Protein AF-A0A8T7BQQ8-F1 (afdb_monomer_lite)

Sequence (187 aa):
MFRRFRKANKPKLFLMIAGFPALMVLLAIPVPQGICAEAKRINSAAIIDEAFGTGPIKSFLVQRDGELIIEAHRMGMQSDRMTNIKSVSKSIISLLVGIAIEQGHLQGVQQSIGDFFPDYFKNRPDAEKQAITIQDLLTMRAGLASTSRHNYGRWVLSDNWAEYVLARPLVEQPGGEMVYSTGTTHL

Foldseek 3Di:
DDDDDDDDDDPDDDDDDDDDDDDPDPDPDPDPPPPPPDPPQPPLVVVVCVVVVVDDDAWDWDDDPNDTPHTDGPPPDDPPDDDDPPCVVLVVLVVVVVVCCVVVVDVDQQDFCCVVPVVLCVVVPDVQQRRATNVCLSQQQSQFAACDDPNVVVQVPDPDNLSVRSPGDRNDGRVDDHDDHPSSSVD

pLDDT: mean 82.1, std 24.47, range [24.41, 98.75]

Radius of gyration: 24.32 Å; chains: 1; bounding box: 86×44×50 Å

Structure (mmCIF, N/CA/C/O backbone):
data_AF-A0A8T7BQQ8-F1
#
_entry.id   AF-A0A8T7BQQ8-F1
#
loop_
_atom_site.group_PDB
_atom_site.id
_atom_site.type_symbol
_atom_site.label_atom_id
_atom_site.label_alt_id
_atom_site.label_comp_id
_atom_site.label_asym_id
_atom_site.label_entity_id
_atom_site.label_seq_id
_atom_site.pdbx_PDB_ins_code
_atom_site.Cartn_x
_atom_site.Cartn_y
_atom_site.Cartn_z
_atom_site.occupancy
_atom_site.B_iso_or_equiv
_atom_site.auth_seq_id
_atom_site.auth_comp_id
_atom_site.auth_asym_id
_atom_site.auth_atom_id
_atom_site.pdbx_PDB_model_num
ATOM 1 N N . MET A 1 1 ? 68.999 26.810 -8.761 1.00 41.62 1 MET A N 1
ATOM 2 C CA . MET A 1 1 ? 68.048 26.482 -9.845 1.00 41.62 1 MET A CA 1
ATOM 3 C C . MET A 1 1 ? 66.768 25.958 -9.207 1.00 41.62 1 MET A C 1
ATOM 5 O O . MET A 1 1 ? 66.798 24.957 -8.508 1.00 41.62 1 MET A O 1
ATOM 9 N N . PHE A 1 2 ? 65.687 26.728 -9.320 1.00 35.03 2 PHE A N 1
ATOM 10 C CA . PHE A 1 2 ? 64.382 26.471 -8.707 1.00 35.03 2 PHE A CA 1
ATOM 11 C C . PHE A 1 2 ? 63.662 25.287 -9.366 1.00 35.03 2 PHE A C 1
ATOM 13 O O . PHE A 1 2 ? 63.583 25.256 -10.590 1.00 35.03 2 PHE A O 1
ATOM 20 N N . ARG A 1 3 ? 62.996 24.432 -8.572 1.00 31.27 3 ARG A N 1
ATOM 21 C CA . ARG A 1 3 ? 61.570 24.094 -8.775 1.00 31.27 3 ARG A CA 1
ATOM 22 C C . ARG A 1 3 ? 60.982 23.311 -7.592 1.00 31.27 3 ARG A C 1
ATOM 24 O O . ARG A 1 3 ? 61.288 22.150 -7.357 1.00 31.27 3 ARG A O 1
ATOM 31 N N . ARG A 1 4 ? 60.097 24.000 -6.865 1.00 34.22 4 ARG A N 1
ATOM 32 C CA . ARG A 1 4 ? 59.130 23.464 -5.897 1.00 34.22 4 ARG A CA 1
ATOM 33 C C . ARG A 1 4 ? 58.155 22.516 -6.606 1.00 34.22 4 ARG A C 1
ATOM 35 O O . ARG A 1 4 ? 57.472 22.942 -7.537 1.00 34.22 4 ARG A O 1
ATOM 42 N N . PHE A 1 5 ? 58.014 21.291 -6.106 1.00 36.72 5 PHE A N 1
ATOM 43 C CA . PHE A 1 5 ? 56.848 20.450 -6.380 1.00 36.72 5 PHE A CA 1
ATOM 44 C C . PHE A 1 5 ? 55.626 21.041 -5.661 1.00 36.72 5 PHE A C 1
ATOM 46 O O . PHE A 1 5 ? 55.615 21.187 -4.438 1.00 36.72 5 PHE A O 1
ATOM 53 N N . ARG A 1 6 ? 54.597 21.426 -6.425 1.00 36.06 6 ARG A N 1
ATOM 54 C CA . ARG A 1 6 ? 53.287 21.810 -5.884 1.00 36.06 6 ARG A CA 1
ATOM 55 C C . ARG A 1 6 ? 52.589 20.560 -5.339 1.00 36.06 6 ARG A C 1
ATOM 57 O O . ARG A 1 6 ? 52.369 19.603 -6.074 1.00 36.06 6 ARG A O 1
ATOM 64 N N . LYS A 1 7 ? 52.204 20.606 -4.060 1.00 41.91 7 LYS A N 1
ATOM 65 C CA . LYS A 1 7 ? 51.182 19.739 -3.457 1.00 41.91 7 LYS A CA 1
ATOM 66 C C . LYS A 1 7 ? 49.862 19.942 -4.207 1.00 41.91 7 LYS A C 1
ATOM 68 O O . LYS A 1 7 ? 49.329 21.048 -4.195 1.00 41.91 7 LYS A O 1
ATOM 73 N N . ALA A 1 8 ? 49.329 18.885 -4.810 1.00 39.06 8 ALA A N 1
ATOM 74 C CA . ALA A 1 8 ? 47.933 18.825 -5.223 1.00 39.06 8 ALA A CA 1
ATOM 75 C C . ALA A 1 8 ? 47.128 18.135 -4.112 1.00 39.06 8 ALA A C 1
ATOM 77 O O . ALA A 1 8 ? 47.374 16.974 -3.781 1.00 39.06 8 ALA A O 1
ATOM 78 N N . ASN A 1 9 ? 46.194 18.879 -3.518 1.00 42.12 9 ASN A N 1
ATOM 79 C CA . ASN A 1 9 ? 45.149 18.355 -2.644 1.00 42.12 9 ASN A CA 1
ATOM 80 C C . ASN A 1 9 ? 44.294 17.363 -3.442 1.00 42.12 9 ASN A C 1
ATOM 82 O O . ASN A 1 9 ? 43.596 17.762 -4.371 1.00 42.12 9 ASN A O 1
ATOM 86 N N . LYS A 1 10 ? 44.329 16.081 -3.074 1.00 39.66 10 LYS A N 1
ATOM 87 C CA . LYS A 1 10 ? 43.301 15.123 -3.492 1.00 39.66 10 LYS A CA 1
ATOM 88 C C . LYS A 1 10 ? 42.088 15.306 -2.571 1.00 39.66 10 LYS A C 1
ATOM 90 O O . LYS A 1 10 ? 42.286 15.279 -1.353 1.00 39.66 10 LYS A O 1
ATOM 95 N N . PRO A 1 11 ? 40.858 15.467 -3.084 1.00 33.91 11 PRO A N 1
ATOM 96 C CA . PRO A 1 11 ? 39.680 15.372 -2.236 1.00 33.91 11 PRO A CA 1
ATOM 97 C C . PRO A 1 11 ? 39.584 13.937 -1.704 1.00 33.91 11 PRO A C 1
ATOM 99 O O . PRO A 1 11 ? 39.580 12.973 -2.470 1.00 33.91 11 PRO A O 1
ATOM 102 N N . LYS A 1 12 ? 39.565 13.788 -0.377 1.00 34.12 12 LYS A N 1
ATOM 103 C CA . LYS A 1 12 ? 39.236 12.518 0.272 1.00 34.12 12 LYS A CA 1
ATOM 104 C C . LYS A 1 12 ? 37.733 12.310 0.109 1.00 34.12 12 LYS A C 1
ATOM 106 O O . LYS A 1 12 ? 36.951 13.036 0.715 1.00 34.12 12 LYS A O 1
ATOM 111 N N . LEU A 1 13 ? 37.342 11.346 -0.719 1.00 28.56 13 LEU A N 1
ATOM 112 C CA . LEU A 1 13 ? 35.962 10.887 -0.792 1.00 28.56 13 LEU A CA 1
ATOM 113 C C . LEU A 1 13 ? 35.668 10.090 0.486 1.00 28.56 13 LEU A C 1
ATOM 115 O O . LEU A 1 13 ? 36.240 9.024 0.710 1.00 28.56 13 LEU A O 1
ATOM 119 N N . PHE A 1 14 ? 34.832 10.654 1.350 1.00 27.80 14 PHE A N 1
ATOM 120 C CA . PHE A 1 14 ? 34.325 9.993 2.546 1.00 27.80 14 PHE A CA 1
ATOM 121 C C . PHE A 1 14 ? 33.111 9.160 2.118 1.00 27.80 14 PHE A C 1
ATOM 123 O O . PHE A 1 14 ? 32.069 9.712 1.776 1.00 27.80 14 PHE A O 1
ATOM 130 N N . LEU A 1 15 ? 33.259 7.835 2.064 1.00 24.41 15 LEU A N 1
ATOM 131 C CA . LEU A 1 15 ? 32.147 6.924 1.805 1.00 24.41 15 LEU A CA 1
ATOM 132 C C . LEU A 1 15 ? 31.460 6.624 3.141 1.00 24.41 15 LEU A C 1
ATOM 134 O O . LEU A 1 15 ? 31.941 5.806 3.921 1.00 24.41 15 LEU A O 1
ATOM 138 N N . MET A 1 16 ? 30.349 7.305 3.414 1.00 24.69 16 MET A N 1
ATOM 139 C CA . MET A 1 16 ? 29.455 6.956 4.515 1.00 24.69 16 MET A CA 1
ATOM 140 C C . MET A 1 16 ? 28.348 6.062 3.949 1.00 24.69 16 MET A C 1
ATOM 142 O O . MET A 1 16 ? 27.470 6.531 3.229 1.00 24.69 16 MET A O 1
ATOM 146 N N . ILE A 1 17 ? 28.411 4.759 4.227 1.00 29.88 17 ILE A N 1
ATOM 147 C CA . ILE A 1 17 ? 27.342 3.820 3.872 1.00 29.88 17 ILE A CA 1
ATOM 148 C C . ILE A 1 17 ? 26.217 4.014 4.892 1.00 29.88 17 ILE A C 1
ATOM 150 O O . ILE A 1 17 ? 26.243 3.436 5.976 1.00 29.88 17 ILE A O 1
ATOM 154 N N . ALA A 1 18 ? 25.239 4.854 4.557 1.00 28.92 18 ALA A N 1
ATOM 155 C CA . ALA A 1 18 ? 23.964 4.903 5.260 1.00 28.92 18 ALA A CA 1
ATOM 156 C C . ALA A 1 18 ? 22.988 3.964 4.540 1.00 28.92 18 ALA A C 1
ATOM 158 O O . ALA A 1 18 ? 22.559 4.226 3.418 1.00 28.92 18 ALA A O 1
ATOM 159 N N . GLY A 1 19 ? 22.672 2.833 5.170 1.00 39.62 19 GLY A N 1
ATOM 160 C CA . GLY A 1 19 ? 21.626 1.936 4.696 1.00 39.62 19 GLY A CA 1
ATOM 161 C C . GLY A 1 19 ? 20.249 2.554 4.929 1.00 39.62 19 GLY A C 1
ATOM 162 O O . GLY A 1 19 ? 19.828 2.670 6.073 1.00 39.62 19 GLY A O 1
ATOM 163 N N . PHE A 1 20 ? 19.540 2.903 3.855 1.00 33.97 20 PHE A N 1
ATOM 164 C CA . PHE A 1 20 ? 18.101 3.191 3.866 1.00 33.97 20 PHE A CA 1
ATOM 165 C C . PHE A 1 20 ? 17.436 2.601 2.606 1.00 33.97 20 PHE A C 1
ATOM 167 O O . PHE A 1 20 ? 18.091 2.493 1.566 1.00 33.97 20 PHE A O 1
ATOM 174 N N . PRO A 1 21 ? 16.172 2.137 2.685 1.00 50.12 21 PRO A N 1
ATOM 175 C CA . PRO A 1 21 ? 15.551 1.335 1.644 1.00 50.12 21 PRO A CA 1
ATOM 176 C C . PRO A 1 21 ? 14.905 2.209 0.560 1.00 50.12 21 PRO A C 1
ATOM 178 O O . PRO A 1 21 ? 14.241 3.189 0.868 1.00 50.12 21 PRO A O 1
ATOM 181 N N . ALA A 1 22 ? 15.093 1.800 -0.698 1.00 40.66 22 ALA A N 1
ATOM 182 C CA . ALA A 1 22 ? 14.287 2.112 -1.884 1.00 40.66 22 ALA A CA 1
ATOM 183 C C . ALA A 1 22 ? 13.504 3.444 -1.857 1.00 40.66 22 ALA A C 1
ATOM 185 O O . ALA A 1 22 ? 12.285 3.461 -1.699 1.00 40.66 22 ALA A O 1
ATOM 186 N N . LEU A 1 23 ? 14.213 4.549 -2.091 1.00 26.86 23 LEU A N 1
ATOM 187 C CA . LEU A 1 23 ? 13.626 5.814 -2.518 1.00 26.86 23 LEU A CA 1
ATOM 188 C C . LEU A 1 23 ? 13.479 5.767 -4.046 1.00 26.86 23 LEU A C 1
ATOM 190 O O . LEU A 1 23 ? 14.476 5.819 -4.766 1.00 26.86 23 LEU A O 1
ATOM 194 N N . MET A 1 24 ? 12.252 5.638 -4.555 1.00 35.59 24 MET A N 1
ATOM 195 C CA . MET A 1 24 ? 11.987 5.910 -5.967 1.00 35.59 24 MET A CA 1
ATOM 196 C C . MET A 1 24 ? 11.949 7.433 -6.124 1.00 35.59 24 MET A C 1
ATOM 198 O O . MET A 1 24 ? 10.960 8.084 -5.805 1.00 35.59 24 MET A O 1
ATOM 202 N N . VAL A 1 25 ? 13.077 8.012 -6.524 1.00 29.31 25 VAL A N 1
ATOM 203 C CA . VAL A 1 25 ? 13.195 9.449 -6.765 1.00 29.31 25 VAL A CA 1
ATOM 204 C C . VAL A 1 25 ? 12.561 9.761 -8.120 1.00 29.31 25 VAL A C 1
ATOM 206 O O . VAL A 1 25 ? 13.164 9.502 -9.158 1.00 29.31 25 VAL A O 1
ATOM 209 N N . LEU A 1 26 ? 11.354 10.329 -8.121 1.00 34.38 26 LEU A N 1
ATOM 210 C CA . LEU A 1 26 ? 10.815 11.011 -9.296 1.00 34.38 26 LEU A CA 1
ATOM 211 C C . LEU A 1 26 ? 11.321 12.462 -9.267 1.00 34.38 26 LEU A C 1
ATOM 213 O O . LEU A 1 26 ? 10.702 13.345 -8.680 1.00 34.38 26 LEU A O 1
ATOM 217 N N . LEU A 1 27 ? 12.500 12.710 -9.839 1.00 28.50 27 LEU A N 1
ATOM 218 C CA . LEU A 1 27 ? 13.007 14.070 -10.029 1.00 28.50 27 LEU A CA 1
ATOM 219 C C . LEU A 1 27 ? 12.308 14.692 -11.244 1.00 28.50 27 LEU A C 1
ATOM 221 O O . LEU A 1 27 ? 12.719 14.477 -12.382 1.00 28.50 27 LEU A O 1
ATOM 225 N N . ALA A 1 28 ? 11.264 15.486 -11.007 1.00 35.56 28 ALA A N 1
ATOM 226 C CA . ALA A 1 28 ? 10.760 16.426 -12.003 1.00 35.56 28 ALA A CA 1
ATOM 227 C C . ALA A 1 28 ? 11.722 17.623 -12.066 1.00 35.56 28 ALA A C 1
ATOM 229 O O . ALA A 1 28 ? 11.581 18.596 -11.329 1.00 35.56 28 ALA A O 1
ATOM 230 N N . ILE A 1 29 ? 12.751 17.526 -12.908 1.00 37.28 29 ILE A N 1
ATOM 231 C CA . ILE A 1 29 ? 13.625 18.662 -13.213 1.00 37.28 29 ILE A CA 1
ATOM 232 C C . ILE A 1 29 ? 12.930 19.476 -14.312 1.00 37.28 29 ILE A C 1
ATOM 234 O O . ILE A 1 29 ? 12.728 18.938 -15.403 1.00 37.28 29 ILE A O 1
ATOM 238 N N . PRO A 1 30 ? 12.559 20.749 -14.081 1.00 37.66 30 PRO A N 1
ATOM 239 C CA . PRO A 1 30 ? 12.075 21.601 -15.156 1.00 37.66 30 PRO A CA 1
ATOM 240 C C . PRO A 1 30 ? 13.213 21.795 -16.163 1.00 37.66 30 PRO A C 1
ATOM 242 O O . PRO A 1 30 ? 14.246 22.379 -15.839 1.00 37.66 30 PRO A O 1
ATOM 245 N N . VAL A 1 31 ? 13.050 21.260 -17.374 1.00 43.19 31 VAL A N 1
ATOM 246 C CA . VAL A 1 31 ? 14.022 21.425 -18.461 1.00 43.19 31 VAL A CA 1
ATOM 247 C C . VAL A 1 31 ? 13.896 22.862 -18.982 1.00 43.19 31 VAL A C 1
ATOM 249 O O . VAL A 1 31 ? 12.840 23.212 -19.514 1.00 43.19 31 VAL A O 1
ATOM 252 N N . PRO A 1 32 ? 14.928 23.719 -18.853 1.00 41.41 32 PRO A N 1
ATOM 253 C CA . PRO A 1 32 ? 14.882 25.046 -19.445 1.00 41.41 32 PRO A CA 1
ATOM 254 C C . PRO A 1 32 ? 14.812 24.907 -20.969 1.00 41.41 32 PRO A C 1
ATOM 256 O O . PRO A 1 32 ? 15.628 24.206 -21.571 1.00 41.41 32 PRO A O 1
ATOM 259 N N . GLN A 1 33 ? 13.859 25.599 -21.600 1.00 44.41 33 GLN A N 1
ATOM 260 C CA . GLN A 1 33 ? 13.552 25.534 -23.040 1.00 44.41 33 GLN A CA 1
ATOM 261 C C . GLN A 1 33 ? 14.667 26.067 -23.977 1.00 44.41 33 GLN A C 1
ATOM 263 O O . GLN A 1 33 ? 14.414 26.373 -25.136 1.00 44.41 33 GLN A O 1
ATOM 268 N N . GLY A 1 34 ? 15.915 26.160 -23.508 1.00 41.69 34 GLY A N 1
ATOM 269 C CA . GLY A 1 34 ? 17.061 26.700 -24.248 1.00 41.69 34 GLY A CA 1
ATOM 270 C C . GLY A 1 34 ? 18.167 25.700 -24.611 1.00 41.69 34 GLY A C 1
ATOM 271 O O . GLY A 1 34 ? 19.132 26.104 -25.247 1.00 41.69 34 GLY A O 1
ATOM 272 N N . ILE A 1 35 ? 18.068 24.413 -24.242 1.00 41.44 35 ILE A N 1
ATOM 273 C CA . ILE A 1 35 ? 19.122 23.395 -24.495 1.00 41.44 35 ILE A CA 1
ATOM 274 C C . ILE A 1 35 ? 18.702 22.398 -25.599 1.00 41.44 35 ILE A C 1
ATOM 276 O O . ILE A 1 35 ? 19.017 21.213 -25.554 1.00 41.44 35 ILE A O 1
ATOM 280 N N . CYS A 1 36 ? 17.943 22.844 -26.602 1.00 40.09 36 CYS A N 1
ATOM 281 C CA . CYS A 1 36 ? 17.437 21.961 -27.666 1.00 40.09 36 CYS A CA 1
ATOM 282 C C . CYS A 1 36 ? 18.408 21.720 -28.840 1.00 40.09 36 CYS A C 1
ATOM 284 O O . CYS A 1 36 ? 18.037 21.031 -29.784 1.00 40.09 36 CYS A O 1
ATOM 286 N N . ALA A 1 37 ? 19.644 22.230 -28.809 1.00 39.94 37 ALA A N 1
ATOM 287 C CA . ALA A 1 37 ? 20.543 22.165 -29.971 1.00 39.94 37 ALA A CA 1
ATOM 288 C C . ALA A 1 37 ? 21.804 21.298 -29.804 1.00 39.94 37 ALA A C 1
ATOM 290 O O . ALA A 1 37 ? 22.638 21.275 -30.702 1.00 39.94 37 ALA A O 1
ATOM 291 N N . GLU A 1 38 ? 21.941 20.533 -28.716 1.00 38.59 38 GLU A N 1
ATOM 292 C CA . GLU A 1 38 ? 23.028 19.547 -28.610 1.00 38.59 38 GLU A CA 1
ATOM 293 C C . GLU A 1 38 ? 22.591 18.303 -27.830 1.00 38.59 38 GLU A C 1
ATOM 295 O O . GLU A 1 38 ? 23.210 17.860 -26.863 1.00 38.59 38 GLU A O 1
ATOM 300 N N . ALA A 1 39 ? 21.474 17.712 -28.260 1.00 41.81 39 ALA A N 1
ATOM 301 C CA . ALA A 1 39 ? 21.151 16.343 -27.892 1.00 41.81 39 ALA A CA 1
ATOM 302 C C . ALA A 1 39 ? 22.201 15.425 -28.534 1.00 41.81 39 ALA A C 1
ATOM 304 O O . ALA A 1 39 ? 22.054 14.967 -29.669 1.00 41.81 39 ALA A O 1
ATOM 305 N N . LYS A 1 40 ? 23.290 15.159 -27.802 1.00 46.94 40 LYS A N 1
ATOM 306 C CA . LYS A 1 40 ? 24.108 13.959 -28.001 1.00 46.94 40 LYS A CA 1
ATOM 307 C C . LYS A 1 40 ? 23.128 12.810 -28.237 1.00 46.94 40 LYS A C 1
ATOM 309 O O . LYS A 1 40 ? 22.309 12.535 -27.360 1.00 46.94 40 LYS A O 1
ATOM 314 N N . ARG A 1 41 ? 23.175 12.176 -29.417 1.00 58.34 41 ARG A N 1
ATOM 315 C CA . ARG A 1 41 ? 22.443 10.926 -29.668 1.00 58.34 41 ARG A CA 1
ATOM 316 C C . ARG A 1 41 ? 22.672 10.035 -28.453 1.00 58.34 41 ARG A C 1
ATOM 318 O O . ARG A 1 41 ? 23.827 9.809 -28.088 1.00 58.34 41 ARG A O 1
ATOM 325 N N . ILE A 1 42 ? 21.595 9.613 -27.794 1.00 65.62 42 ILE A N 1
ATOM 326 C CA . ILE A 1 42 ? 21.680 8.708 -26.651 1.00 65.62 42 ILE A CA 1
ATOM 327 C C . ILE A 1 42 ? 22.488 7.502 -27.129 1.00 65.62 42 ILE A C 1
ATOM 329 O O . ILE A 1 42 ? 22.090 6.814 -28.067 1.00 65.62 42 ILE A O 1
ATOM 333 N N . ASN A 1 43 ? 23.670 7.294 -26.549 1.00 78.81 43 ASN A N 1
ATOM 334 C CA . ASN A 1 43 ? 24.471 6.122 -26.857 1.00 78.81 43 ASN A CA 1
ATOM 335 C C . ASN A 1 43 ? 23.876 4.950 -26.078 1.00 78.81 43 ASN A C 1
ATOM 337 O O . ASN A 1 43 ? 24.348 4.612 -24.993 1.00 78.81 43 ASN A O 1
ATOM 341 N N . SER A 1 44 ? 22.802 4.375 -26.622 1.00 81.62 44 SER A N 1
ATOM 342 C CA . SER A 1 44 ? 22.063 3.291 -25.981 1.00 81.62 44 SER A CA 1
ATOM 343 C C . SER A 1 44 ? 22.979 2.119 -25.636 1.00 81.62 44 SER A C 1
ATOM 345 O O . SER A 1 44 ? 22.837 1.556 -24.561 1.00 81.62 44 SER A O 1
ATOM 347 N N . ALA A 1 45 ? 23.970 1.805 -26.478 1.00 85.06 45 ALA A N 1
ATOM 348 C CA . ALA A 1 45 ? 24.919 0.721 -26.225 1.00 85.06 45 ALA A CA 1
ATOM 349 C C . ALA A 1 45 ? 25.753 0.958 -24.955 1.00 85.06 45 ALA A C 1
ATOM 351 O O . ALA A 1 45 ? 25.786 0.098 -24.082 1.00 85.06 45 ALA A O 1
ATOM 352 N N . ALA A 1 46 ? 26.351 2.146 -24.802 1.00 89.06 46 ALA A N 1
ATOM 353 C CA . ALA A 1 46 ? 27.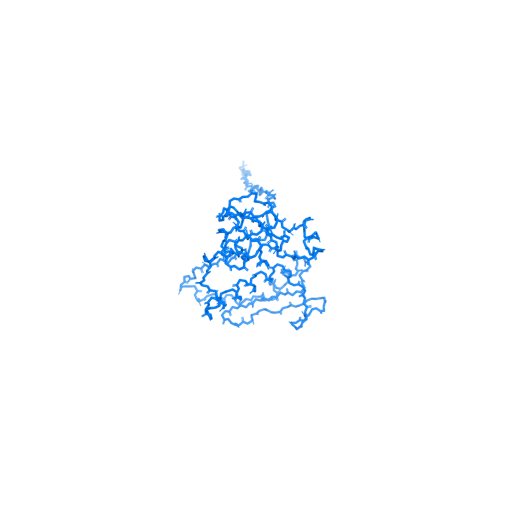138 2.467 -23.609 1.00 89.06 46 ALA A CA 1
ATOM 354 C C . ALA A 1 46 ? 26.287 2.455 -22.325 1.00 89.06 46 ALA A C 1
ATOM 356 O O . ALA A 1 46 ? 26.739 1.959 -21.298 1.00 89.06 46 ALA A O 1
ATOM 357 N N . ILE A 1 47 ? 25.046 2.953 -22.392 1.00 90.56 47 ILE A N 1
ATOM 358 C CA . ILE A 1 47 ? 24.112 2.950 -21.254 1.00 90.56 47 ILE A CA 1
ATOM 359 C C . ILE A 1 47 ? 23.690 1.523 -20.894 1.00 90.56 47 ILE A C 1
ATOM 361 O O . ILE A 1 47 ? 23.633 1.178 -19.718 1.00 90.56 47 ILE A O 1
ATOM 365 N N . ILE A 1 48 ? 23.400 0.688 -21.895 1.00 90.69 48 ILE A N 1
ATOM 366 C CA . ILE A 1 48 ? 23.051 -0.723 -21.703 1.00 90.69 48 ILE A CA 1
ATOM 367 C C . ILE A 1 48 ? 24.218 -1.475 -21.047 1.00 90.69 48 ILE A C 1
ATOM 369 O O . ILE A 1 48 ? 24.002 -2.233 -20.099 1.00 90.69 48 ILE A O 1
ATOM 373 N N . ASP A 1 49 ? 25.443 -1.259 -21.529 1.00 91.06 49 ASP A N 1
ATOM 374 C CA . ASP A 1 49 ? 26.645 -1.893 -20.984 1.00 91.06 49 ASP A CA 1
ATOM 375 C C . ASP A 1 49 ? 26.907 -1.462 -19.542 1.00 91.06 49 ASP A C 1
ATOM 377 O O . ASP A 1 49 ? 27.164 -2.311 -18.687 1.00 91.06 49 ASP A O 1
ATOM 381 N N . GLU A 1 50 ? 26.775 -0.168 -19.249 1.00 91.81 50 GLU A N 1
ATOM 382 C CA . GLU A 1 50 ? 26.885 0.354 -17.889 1.00 91.81 50 GLU A CA 1
ATOM 383 C C . GLU A 1 50 ? 25.804 -0.239 -16.980 1.00 91.81 50 GLU A C 1
ATOM 385 O O . GLU A 1 50 ? 26.129 -0.798 -15.931 1.00 91.81 50 GLU A O 1
ATOM 390 N N . ALA A 1 51 ? 24.535 -0.205 -17.403 1.00 91.00 51 ALA A N 1
ATOM 391 C CA . ALA A 1 51 ? 23.409 -0.723 -16.631 1.00 91.00 51 ALA A CA 1
ATOM 392 C C . ALA A 1 51 ? 23.629 -2.194 -16.263 1.00 91.00 51 ALA A C 1
ATOM 394 O O . ALA A 1 51 ? 23.594 -2.563 -15.088 1.00 91.00 51 ALA A O 1
ATOM 395 N N . PHE A 1 52 ? 23.940 -3.040 -17.243 1.00 92.62 52 PHE A N 1
ATOM 396 C CA . PHE A 1 52 ? 24.191 -4.451 -16.975 1.00 92.62 52 PHE A CA 1
ATOM 397 C C . PHE A 1 52 ? 25.542 -4.737 -16.302 1.00 92.62 52 PHE A C 1
ATOM 399 O O . PHE A 1 52 ? 25.730 -5.836 -15.779 1.00 92.62 52 PHE A O 1
ATOM 406 N N . GLY A 1 53 ? 26.472 -3.781 -16.293 1.00 92.38 53 GLY A N 1
ATOM 407 C CA . GLY A 1 53 ? 27.704 -3.840 -15.511 1.00 92.38 53 GLY A CA 1
ATOM 408 C C . GLY A 1 53 ? 27.490 -3.619 -14.009 1.00 92.38 53 GLY A C 1
ATOM 409 O O . GLY A 1 53 ? 28.326 -4.039 -13.213 1.00 92.38 53 GLY A O 1
ATOM 410 N N . THR A 1 54 ? 26.367 -3.014 -13.597 1.00 90.12 54 THR A N 1
ATOM 411 C CA . THR A 1 54 ? 26.093 -2.707 -12.177 1.00 90.12 54 THR A CA 1
ATOM 412 C C . THR A 1 54 ? 25.685 -3.915 -11.327 1.00 90.12 54 THR A C 1
ATOM 414 O O . THR A 1 54 ? 25.689 -3.832 -10.098 1.00 90.12 54 THR A O 1
ATOM 417 N N . GLY A 1 55 ? 25.329 -5.044 -11.945 1.00 87.62 55 GLY A N 1
ATOM 418 C CA . GLY A 1 55 ? 24.881 -6.228 -11.218 1.00 87.62 55 GLY A CA 1
ATOM 419 C C . GLY A 1 55 ? 23.940 -7.123 -12.025 1.00 87.62 55 GLY A C 1
ATOM 420 O O . GLY A 1 55 ? 23.906 -7.052 -13.253 1.00 87.62 55 GLY A O 1
ATOM 421 N N . PRO A 1 56 ? 23.150 -7.985 -11.357 1.00 90.38 56 PRO A N 1
ATOM 422 C CA . PRO A 1 56 ? 22.316 -8.995 -12.008 1.00 90.38 56 PRO A CA 1
ATOM 423 C C . PRO A 1 56 ? 21.012 -8.410 -12.584 1.00 90.38 56 PRO A C 1
ATOM 425 O O . PRO A 1 56 ? 19.923 -8.941 -12.354 1.00 90.38 56 PRO A O 1
ATOM 428 N N . ILE A 1 57 ? 21.104 -7.311 -13.336 1.00 91.31 57 ILE A N 1
ATOM 429 C CA . ILE A 1 57 ? 19.973 -6.755 -14.082 1.00 91.31 57 ILE A CA 1
ATOM 430 C C . ILE A 1 57 ? 19.631 -7.714 -15.226 1.00 91.31 57 ILE A C 1
ATOM 432 O O . ILE A 1 57 ? 20.498 -8.138 -15.991 1.00 91.31 57 ILE A O 1
ATOM 436 N N . LYS A 1 58 ? 18.351 -8.081 -15.331 1.00 91.38 58 LYS A N 1
ATOM 437 C CA . LYS A 1 58 ? 17.861 -9.005 -16.365 1.00 91.38 58 LYS A CA 1
ATOM 438 C C . LYS A 1 58 ? 17.150 -8.306 -17.523 1.00 91.38 58 LYS A C 1
ATOM 440 O O . LYS A 1 58 ? 17.188 -8.813 -18.637 1.00 91.38 58 LYS A O 1
ATOM 445 N N . SER A 1 59 ? 16.542 -7.154 -17.258 1.00 92.31 59 SER A N 1
ATOM 446 C CA . SER A 1 59 ? 15.869 -6.313 -18.250 1.00 92.31 59 SER A CA 1
ATOM 447 C C . SER A 1 59 ? 16.125 -4.847 -17.910 1.00 92.31 59 SER A C 1
ATOM 449 O O . SER A 1 59 ? 16.092 -4.487 -16.733 1.00 92.31 59 SER A O 1
ATOM 451 N N . PHE A 1 60 ? 16.371 -4.022 -18.924 1.00 92.50 60 PHE A N 1
ATOM 452 C CA . PHE A 1 60 ? 16.568 -2.581 -18.803 1.00 92.50 60 PHE A CA 1
ATOM 453 C C . PHE A 1 60 ? 15.780 -1.868 -19.902 1.00 92.50 60 PHE A C 1
ATOM 455 O O . PHE A 1 60 ? 15.967 -2.157 -21.084 1.00 92.50 60 PHE A O 1
ATOM 462 N N . LEU A 1 61 ? 14.871 -0.981 -19.500 1.00 92.62 61 LEU A N 1
ATOM 463 C CA . LEU A 1 61 ? 14.005 -0.240 -20.407 1.00 92.62 61 LEU A CA 1
ATOM 464 C C . LEU A 1 61 ? 14.045 1.248 -20.054 1.00 92.62 61 LEU A C 1
ATOM 466 O O . LEU A 1 61 ? 14.038 1.605 -18.874 1.00 92.62 61 LEU A O 1
ATOM 470 N N . VAL A 1 62 ? 14.056 2.109 -21.071 1.00 92.75 62 VAL A N 1
ATOM 471 C CA . VAL A 1 62 ? 13.934 3.565 -20.920 1.00 92.75 62 VAL A CA 1
ATOM 472 C C . VAL A 1 62 ? 12.864 4.062 -21.875 1.00 92.75 62 VAL A C 1
ATOM 474 O O . VAL A 1 62 ? 13.016 3.952 -23.092 1.00 92.75 62 VAL A O 1
ATOM 477 N N . GLN A 1 63 ? 11.805 4.636 -21.312 1.00 93.00 63 GLN A N 1
ATOM 478 C CA . GLN A 1 63 ? 10.725 5.270 -22.055 1.00 93.00 63 GLN A CA 1
ATOM 479 C C . GLN A 1 63 ? 10.734 6.775 -21.789 1.00 93.00 63 GLN A C 1
ATOM 481 O O . GLN A 1 63 ? 10.963 7.211 -20.659 1.00 93.00 63 GLN A O 1
ATOM 486 N N . ARG A 1 64 ? 10.473 7.571 -22.822 1.00 91.12 64 ARG A N 1
ATOM 487 C CA . ARG A 1 64 ? 10.337 9.024 -22.727 1.00 91.12 64 ARG A CA 1
ATOM 488 C C . ARG A 1 64 ? 9.256 9.480 -23.693 1.00 91.12 64 ARG A C 1
ATOM 490 O O . ARG A 1 64 ? 9.245 9.042 -24.834 1.00 91.12 64 ARG A O 1
ATOM 497 N N . ASP A 1 65 ? 8.365 10.350 -23.225 1.00 92.81 65 ASP A N 1
ATOM 498 C CA . ASP A 1 65 ? 7.298 10.936 -24.048 1.00 92.81 65 ASP A CA 1
ATOM 499 C C . ASP A 1 65 ? 6.434 9.867 -24.760 1.00 92.81 65 ASP A C 1
ATOM 501 O O . ASP A 1 65 ? 5.973 10.049 -25.880 1.00 92.81 65 ASP A O 1
ATOM 505 N N . GLY A 1 66 ? 6.228 8.717 -24.101 1.00 91.94 66 GLY A N 1
ATOM 506 C CA . GLY A 1 66 ? 5.495 7.568 -24.647 1.00 91.94 66 GLY A CA 1
ATOM 507 C C . GLY A 1 66 ? 6.324 6.639 -25.543 1.00 91.94 66 GLY A C 1
ATOM 508 O O . GLY A 1 66 ? 5.912 5.503 -25.770 1.00 91.94 66 GLY A O 1
ATOM 509 N N . GLU A 1 67 ? 7.519 7.045 -25.970 1.00 90.06 67 GLU A N 1
ATOM 510 C CA . GLU A 1 67 ? 8.386 6.267 -26.858 1.00 90.06 67 GLU A CA 1
ATOM 511 C C . GLU A 1 67 ? 9.420 5.442 -26.086 1.00 90.06 67 GLU A C 1
ATOM 513 O O . GLU A 1 67 ? 10.100 5.934 -25.180 1.00 90.06 67 GLU A O 1
ATOM 518 N N . LEU A 1 68 ? 9.557 4.167 -26.454 1.00 88.12 68 LEU A N 1
ATOM 519 C CA . LEU A 1 68 ? 10.580 3.274 -25.916 1.00 88.12 68 LEU A CA 1
ATOM 520 C C . LEU A 1 68 ? 11.909 3.533 -26.638 1.00 88.12 68 LEU A C 1
ATOM 522 O O . LEU A 1 68 ? 12.075 3.178 -27.801 1.00 88.12 68 LEU A O 1
ATOM 526 N N . ILE A 1 69 ? 12.854 4.167 -25.944 1.00 92.38 69 ILE A N 1
ATOM 527 C CA . ILE A 1 69 ? 14.155 4.575 -26.502 1.00 92.38 69 ILE A CA 1
ATOM 528 C C . ILE A 1 69 ? 15.204 3.471 -26.326 1.00 92.38 69 ILE A C 1
ATOM 530 O O . ILE A 1 69 ? 16.102 3.311 -27.156 1.00 92.38 69 ILE A O 1
ATOM 534 N N . ILE A 1 70 ? 15.123 2.724 -25.222 1.00 91.56 70 ILE A N 1
ATOM 535 C CA . ILE A 1 70 ? 16.021 1.608 -24.919 1.00 91.56 70 ILE A CA 1
ATOM 536 C C . ILE A 1 70 ? 15.185 0.430 -24.448 1.00 91.56 70 ILE A C 1
ATOM 538 O O . ILE A 1 70 ? 14.385 0.575 -23.527 1.00 91.56 70 ILE A O 1
ATOM 542 N N . GLU A 1 71 ? 15.449 -0.737 -25.021 1.00 92.25 71 GLU A N 1
ATOM 543 C CA . GLU A 1 71 ? 14.988 -2.029 -24.530 1.00 92.25 71 GLU A CA 1
ATOM 544 C C . GLU A 1 71 ? 16.132 -3.029 -24.663 1.00 92.25 71 GLU A C 1
ATOM 546 O O . GLU A 1 71 ? 16.701 -3.212 -25.740 1.00 92.25 71 GLU A O 1
ATOM 551 N N . ALA A 1 72 ? 16.518 -3.639 -23.547 1.00 91.56 72 ALA A N 1
ATOM 552 C CA . ALA A 1 72 ? 17.567 -4.639 -23.534 1.00 91.56 72 ALA A CA 1
ATOM 553 C C . ALA A 1 72 ? 17.286 -5.715 -22.486 1.00 91.56 72 ALA A C 1
ATOM 555 O O . ALA A 1 72 ? 16.871 -5.429 -21.359 1.00 91.56 72 ALA A O 1
ATOM 556 N N . HIS A 1 73 ? 17.588 -6.964 -22.839 1.00 92.06 73 HIS A N 1
ATOM 557 C CA . HIS A 1 73 ? 17.355 -8.135 -21.999 1.00 92.06 73 HIS A CA 1
ATOM 558 C C . HIS A 1 73 ? 18.603 -9.019 -21.910 1.00 92.06 73 HIS A C 1
ATOM 560 O O . HIS A 1 73 ? 19.421 -9.075 -22.827 1.00 92.06 73 HIS A O 1
ATOM 566 N N . ARG A 1 74 ? 18.742 -9.744 -20.798 1.00 89.06 74 ARG A N 1
ATOM 567 C CA . ARG A 1 74 ? 19.774 -10.764 -20.562 1.00 89.06 74 ARG A CA 1
ATOM 568 C C . ARG A 1 74 ? 19.153 -12.023 -19.966 1.00 89.06 74 ARG A C 1
ATOM 570 O O . ARG A 1 74 ? 18.012 -12.023 -19.511 1.00 89.06 74 ARG A O 1
ATOM 577 N N . MET A 1 75 ? 19.931 -13.107 -19.934 1.00 83.50 75 MET A N 1
ATOM 578 C CA . MET A 1 75 ? 19.571 -14.360 -19.248 1.00 83.50 75 MET A CA 1
ATOM 579 C C . MET A 1 75 ? 18.220 -14.956 -19.700 1.00 83.50 75 MET A C 1
ATOM 581 O O . MET A 1 75 ? 17.477 -15.515 -18.893 1.00 83.50 75 MET A O 1
ATOM 585 N N . GLY A 1 76 ? 17.883 -14.812 -20.987 1.00 82.50 76 GLY A N 1
ATOM 586 C CA . GLY A 1 76 ? 16.632 -15.326 -21.555 1.00 82.50 76 GLY A CA 1
ATOM 587 C C . GLY A 1 76 ? 15.366 -14.621 -21.053 1.00 82.50 76 GLY A C 1
ATOM 588 O O . GLY A 1 76 ? 14.288 -15.216 -21.087 1.00 82.50 76 GLY A O 1
ATOM 589 N N . MET A 1 77 ? 15.472 -13.394 -20.530 1.00 87.62 77 MET A N 1
ATOM 590 C CA . MET A 1 77 ? 14.303 -12.526 -20.365 1.00 87.62 77 MET A CA 1
ATOM 591 C C . MET A 1 77 ? 13.816 -12.016 -21.720 1.00 87.62 77 MET A C 1
ATOM 593 O O . MET A 1 77 ? 14.609 -11.854 -22.642 1.00 87.62 77 MET A O 1
ATOM 597 N N . GLN A 1 78 ? 12.516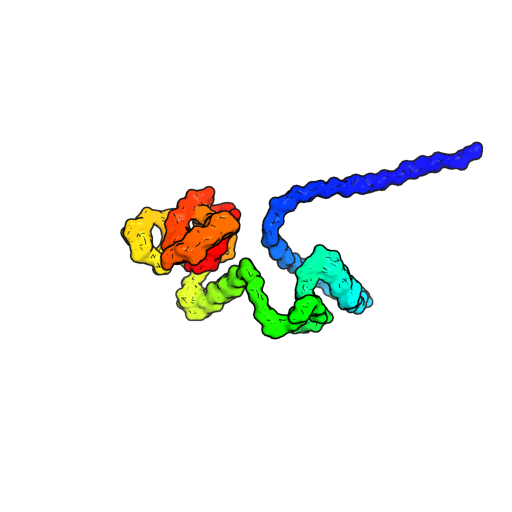 -11.760 -21.795 1.00 85.56 78 GLN A N 1
ATOM 598 C CA . GLN A 1 78 ? 11.812 -11.149 -22.919 1.00 85.56 78 GLN A CA 1
ATOM 599 C C . GLN A 1 78 ? 10.725 -10.231 -22.349 1.00 85.56 78 GLN A C 1
ATOM 601 O O . GLN A 1 78 ? 10.370 -10.365 -21.170 1.00 85.56 78 GLN A O 1
ATOM 606 N N . SER A 1 79 ? 10.212 -9.311 -23.158 1.00 83.81 79 SER A N 1
ATOM 607 C CA . SER A 1 79 ? 9.232 -8.295 -22.747 1.00 83.81 79 SER A CA 1
ATOM 608 C C . SER A 1 79 ? 7.900 -8.894 -22.274 1.00 83.81 79 SER A C 1
ATOM 610 O O . SER A 1 79 ? 7.238 -8.326 -21.412 1.00 83.81 79 SER A O 1
ATOM 612 N N . ASP A 1 80 ? 7.529 -10.070 -22.780 1.00 86.94 80 ASP A N 1
ATOM 613 C CA . ASP A 1 80 ? 6.298 -10.804 -22.453 1.00 86.94 80 ASP A CA 1
ATOM 614 C C . ASP A 1 80 ? 6.449 -11.779 -21.270 1.00 86.94 80 ASP A C 1
ATOM 616 O O . ASP A 1 80 ? 5.484 -12.413 -20.828 1.00 86.94 80 ASP A O 1
ATOM 620 N N . ARG A 1 81 ? 7.657 -11.910 -20.712 1.00 88.06 81 ARG A N 1
ATOM 621 C CA . ARG A 1 81 ? 7.924 -12.873 -19.646 1.00 88.06 81 ARG A CA 1
ATOM 622 C C . ARG A 1 81 ? 7.445 -12.356 -18.293 1.00 88.06 81 ARG A C 1
ATOM 624 O O . ARG A 1 81 ? 8.020 -11.431 -17.719 1.00 88.06 81 ARG A O 1
ATOM 631 N N . MET A 1 82 ? 6.466 -13.050 -17.714 1.00 89.94 82 MET A N 1
ATOM 632 C CA . MET A 1 82 ? 5.982 -12.766 -16.362 1.00 89.94 82 MET A CA 1
ATOM 633 C C . MET A 1 82 ? 7.094 -12.877 -15.310 1.00 89.94 82 MET A C 1
ATOM 635 O O . MET A 1 82 ? 7.884 -13.826 -15.292 1.00 89.94 82 MET A O 1
ATOM 639 N N . THR A 1 83 ? 7.114 -11.921 -14.382 1.00 89.44 83 THR A N 1
ATOM 640 C CA . THR A 1 83 ? 8.021 -11.904 -13.232 1.00 89.44 83 THR A CA 1
ATOM 641 C C . THR A 1 83 ? 7.290 -11.446 -11.977 1.00 89.44 83 THR A C 1
ATOM 643 O O . THR A 1 83 ? 6.303 -10.715 -12.038 1.00 89.44 83 THR A O 1
ATOM 646 N N . ASN A 1 84 ? 7.780 -11.862 -10.811 1.00 91.25 84 ASN A N 1
ATOM 647 C CA . ASN A 1 84 ? 7.254 -11.374 -9.546 1.00 91.25 84 ASN A CA 1
ATOM 648 C C . ASN A 1 84 ? 7.769 -9.950 -9.287 1.00 91.25 84 ASN A C 1
ATOM 650 O O . ASN A 1 84 ? 8.961 -9.752 -9.060 1.00 91.25 84 ASN A O 1
ATOM 654 N N . ILE A 1 85 ? 6.858 -8.979 -9.288 1.00 92.62 85 ILE A N 1
ATOM 655 C CA . ILE A 1 85 ? 7.176 -7.551 -9.147 1.00 92.62 85 ILE A CA 1
ATOM 656 C C . ILE A 1 85 ? 7.247 -7.074 -7.683 1.00 92.62 85 ILE A C 1
ATOM 658 O O . ILE A 1 85 ? 7.640 -5.939 -7.410 1.00 92.62 85 ILE A O 1
ATOM 662 N N . LYS A 1 86 ? 6.893 -7.939 -6.720 1.00 92.69 86 LYS A N 1
ATOM 663 C CA . LYS A 1 86 ? 6.918 -7.662 -5.275 1.00 92.69 86 LYS A CA 1
ATOM 664 C C . LYS A 1 86 ? 6.279 -6.307 -4.938 1.00 92.69 86 LYS A C 1
ATOM 666 O O . LYS A 1 86 ? 5.108 -6.086 -5.210 1.00 92.69 86 LYS A O 1
ATOM 671 N N . SER A 1 87 ? 7.024 -5.397 -4.313 1.00 94.50 87 SER A N 1
ATOM 672 C CA . SER A 1 87 ? 6.482 -4.130 -3.818 1.00 94.50 87 SER A CA 1
ATOM 673 C C . SER A 1 87 ? 6.085 -3.138 -4.909 1.00 94.50 87 SER A C 1
ATOM 675 O O . SER A 1 87 ? 5.394 -2.183 -4.572 1.00 94.50 87 SER A O 1
ATOM 677 N N . VAL A 1 88 ? 6.424 -3.370 -6.182 1.00 95.12 88 VAL A N 1
ATOM 678 C CA . VAL A 1 88 ? 5.868 -2.581 -7.297 1.00 95.12 88 VAL A CA 1
ATOM 679 C C . VAL A 1 88 ? 4.340 -2.708 -7.348 1.00 95.12 88 VAL A C 1
ATOM 681 O O . VAL A 1 88 ? 3.663 -1.750 -7.709 1.00 95.12 88 VAL A O 1
ATOM 684 N N . SER A 1 89 ? 3.768 -3.825 -6.875 1.00 95.12 89 SER A N 1
ATOM 685 C CA . SER A 1 89 ? 2.313 -3.990 -6.759 1.00 95.12 89 SER A CA 1
ATOM 686 C C . SER A 1 89 ? 1.637 -2.886 -5.940 1.00 95.12 89 SER A C 1
ATOM 688 O O . SER A 1 89 ? 0.478 -2.580 -6.188 1.00 95.12 89 SER A O 1
ATOM 690 N N . LYS A 1 90 ? 2.344 -2.243 -4.998 1.00 95.50 90 LYS A N 1
ATOM 691 C CA . LYS A 1 90 ? 1.787 -1.146 -4.191 1.00 95.50 90 LYS A CA 1
ATOM 692 C C . LYS A 1 90 ? 1.417 0.068 -5.044 1.00 95.50 90 LYS A C 1
ATOM 694 O O . LYS A 1 90 ? 0.376 0.663 -4.811 1.00 95.50 90 LYS A O 1
ATOM 699 N N . SER A 1 91 ? 2.212 0.387 -6.066 1.00 96.56 91 SER A N 1
ATOM 700 C CA . SER A 1 91 ? 1.893 1.469 -7.005 1.00 96.56 91 SER A CA 1
ATOM 701 C C . SER A 1 91 ? 0.647 1.152 -7.833 1.00 96.56 91 SER A C 1
ATOM 703 O O . SER A 1 91 ? -0.151 2.044 -8.101 1.00 96.56 91 SER A O 1
ATOM 705 N N . ILE A 1 92 ? 0.449 -0.122 -8.191 1.00 96.69 92 ILE A N 1
ATOM 706 C CA . ILE A 1 92 ? -0.765 -0.578 -8.882 1.00 96.69 92 ILE A CA 1
ATOM 707 C C . ILE A 1 92 ? -1.979 -0.450 -7.955 1.00 96.69 92 ILE A C 1
ATOM 709 O O . ILE A 1 92 ? -3.006 0.064 -8.378 1.00 96.69 92 ILE A O 1
ATOM 713 N N . ILE A 1 93 ? -1.857 -0.844 -6.683 1.00 96.81 93 ILE A N 1
ATOM 714 C CA . ILE A 1 93 ? -2.923 -0.664 -5.683 1.00 96.81 93 ILE A CA 1
ATOM 715 C C . ILE A 1 93 ? -3.277 0.823 -5.530 1.00 96.81 93 ILE A C 1
ATOM 717 O O . ILE A 1 93 ? -4.451 1.170 -5.595 1.00 96.81 93 ILE A O 1
ATOM 721 N N . SER A 1 94 ? -2.288 1.715 -5.406 1.00 97.31 94 SER A N 1
ATOM 722 C CA . SER A 1 94 ? -2.533 3.164 -5.341 1.00 97.31 94 SER A CA 1
ATOM 723 C C . SER A 1 94 ? -3.274 3.692 -6.572 1.00 97.31 94 SER A C 1
ATOM 725 O O . SER A 1 94 ? -4.188 4.501 -6.428 1.00 97.31 94 SER A O 1
ATOM 727 N N . LEU A 1 95 ? -2.917 3.219 -7.772 1.00 98.19 95 LEU A N 1
ATOM 728 C CA . LEU A 1 95 ? -3.629 3.566 -9.003 1.00 98.19 95 LEU A CA 1
ATOM 729 C C . LEU A 1 95 ? -5.087 3.083 -8.966 1.00 98.19 95 LEU A C 1
ATOM 731 O O . LEU A 1 95 ? -5.989 3.856 -9.276 1.00 98.19 95 LEU A O 1
ATOM 735 N N . LEU A 1 96 ? -5.324 1.835 -8.554 1.00 98.38 96 LEU A N 1
ATOM 736 C CA . LEU A 1 96 ? -6.672 1.268 -8.446 1.00 98.38 96 LEU A CA 1
ATOM 737 C C . LEU A 1 96 ? -7.538 2.022 -7.429 1.00 98.38 96 LEU A C 1
ATOM 739 O O . LEU A 1 96 ? -8.716 2.241 -7.691 1.00 98.38 96 LEU A O 1
ATOM 743 N N . VAL A 1 97 ? -6.961 2.475 -6.311 1.00 98.31 97 VAL A N 1
ATOM 744 C CA . VAL A 1 97 ? -7.666 3.338 -5.351 1.00 98.31 97 VAL A CA 1
ATOM 745 C C . VAL A 1 97 ? -8.040 4.678 -5.986 1.00 98.31 97 VAL A C 1
ATOM 747 O O . VAL A 1 97 ? -9.169 5.130 -5.817 1.00 98.31 97 VAL A O 1
ATOM 750 N N . GLY A 1 98 ? -7.141 5.289 -6.765 1.00 98.38 98 GLY A N 1
ATOM 751 C CA . GLY A 1 98 ? -7.447 6.507 -7.521 1.00 98.38 98 GLY A CA 1
ATOM 752 C C . GLY A 1 98 ? -8.629 6.327 -8.481 1.00 98.38 98 GLY A C 1
ATOM 753 O O . GLY A 1 98 ? -9.550 7.139 -8.474 1.00 98.38 98 GLY A O 1
ATOM 754 N N . ILE A 1 99 ? -8.648 5.221 -9.233 1.00 98.75 99 ILE A N 1
ATOM 755 C CA . ILE A 1 99 ? -9.759 4.867 -10.133 1.00 98.75 99 ILE A CA 1
ATOM 756 C C . ILE A 1 99 ? -11.058 4.644 -9.343 1.00 98.75 99 ILE A C 1
ATOM 758 O O . ILE A 1 99 ? -12.116 5.119 -9.744 1.00 98.75 99 ILE A O 1
ATOM 762 N N . ALA A 1 100 ? -11.001 3.952 -8.202 1.00 98.56 100 ALA A N 1
ATOM 763 C CA . ALA A 1 100 ? -12.175 3.709 -7.364 1.00 98.56 100 ALA A CA 1
ATOM 764 C C . ALA A 1 100 ? -12.763 5.007 -6.778 1.00 98.56 100 ALA A C 1
ATOM 766 O O . ALA A 1 100 ? -13.982 5.119 -6.646 1.00 98.56 100 ALA A O 1
ATOM 767 N N . ILE A 1 101 ? -11.920 5.998 -6.466 1.00 98.75 101 ILE A N 1
ATOM 768 C CA . ILE A 1 101 ? -12.363 7.345 -6.078 1.00 98.75 101 ILE A CA 1
ATOM 769 C C . ILE A 1 101 ? -13.039 8.044 -7.265 1.00 98.75 101 ILE A C 1
ATOM 771 O O . ILE A 1 101 ? -14.142 8.560 -7.117 1.00 98.75 101 ILE A O 1
ATOM 775 N N . GLU A 1 102 ? -12.419 8.025 -8.448 1.00 98.69 102 GLU A N 1
AT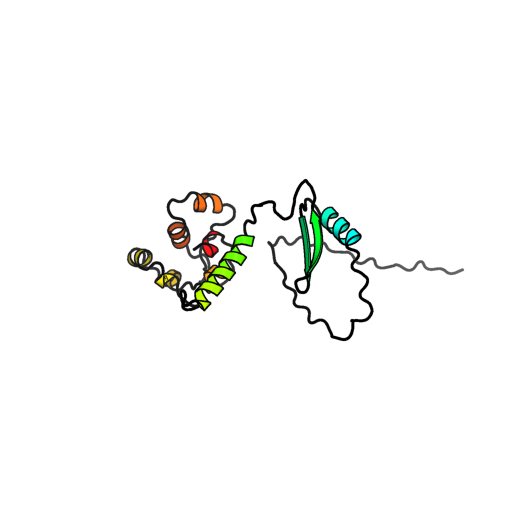OM 776 C CA . GLU A 1 102 ? -12.981 8.635 -9.664 1.00 98.69 102 GLU A CA 1
ATOM 777 C C . GLU A 1 102 ? -14.353 8.046 -10.034 1.00 98.69 102 GLU A C 1
ATOM 779 O O . GLU A 1 102 ? -15.256 8.769 -10.451 1.00 98.69 102 GLU A O 1
ATOM 784 N N . GLN A 1 103 ? -14.540 6.743 -9.821 1.00 98.62 103 GLN A N 1
ATOM 785 C CA . GLN A 1 103 ? -15.796 6.032 -10.075 1.00 98.62 103 GLN A CA 1
ATOM 786 C C . GLN A 1 103 ? -16.835 6.171 -8.948 1.00 98.62 103 GLN A C 1
ATOM 788 O O . GLN A 1 103 ? -17.940 5.642 -9.067 1.00 98.62 103 GLN A O 1
ATOM 793 N N . GLY A 1 104 ? -16.512 6.864 -7.852 1.00 98.12 104 GLY A N 1
ATOM 794 C CA . GLY A 1 104 ? -17.422 7.064 -6.720 1.00 98.12 104 GLY A CA 1
ATOM 795 C C . GLY A 1 104 ? -17.612 5.837 -5.819 1.00 98.12 104 GLY A C 1
ATOM 796 O O . GLY A 1 104 ? -18.538 5.814 -5.011 1.00 98.12 104 GLY A O 1
ATOM 797 N N . HIS A 1 105 ? -16.751 4.820 -5.929 1.00 98.25 105 HIS A N 1
ATOM 798 C CA . HIS A 1 105 ? -16.734 3.673 -5.012 1.00 98.25 105 HIS A CA 1
ATOM 799 C C . HIS A 1 105 ? -16.093 4.012 -3.660 1.00 98.25 105 HIS A C 1
ATOM 801 O O . HIS A 1 105 ? -16.414 3.389 -2.650 1.00 98.25 105 HIS A O 1
ATOM 807 N N . LEU A 1 106 ? -15.198 5.001 -3.645 1.00 98.44 106 LEU A N 1
ATOM 808 C CA . LEU A 1 106 ? -14.570 5.553 -2.449 1.00 98.44 106 LEU A CA 1
ATOM 809 C C . LEU A 1 106 ? -14.841 7.057 -2.399 1.00 98.44 106 LEU A C 1
ATOM 811 O O . LEU A 1 106 ? -14.772 7.735 -3.420 1.00 98.44 106 LEU A O 1
ATOM 815 N N . GLN A 1 107 ? -15.113 7.591 -1.210 1.00 98.25 107 GLN A N 1
ATOM 816 C CA . GLN A 1 107 ? -15.421 9.017 -1.033 1.00 98.25 107 GLN A CA 1
ATOM 817 C C . GLN A 1 107 ? -14.181 9.907 -1.210 1.00 98.25 107 GLN A C 1
ATOM 819 O O . GLN A 1 107 ? -14.291 11.097 -1.498 1.00 98.25 107 GLN A O 1
ATOM 824 N N . GLY A 1 108 ? -12.992 9.333 -1.025 1.00 98.44 108 GLY A N 1
ATOM 825 C CA . GLY A 1 108 ? -11.709 10.011 -1.147 1.00 98.44 108 GLY A CA 1
ATOM 826 C C . GLY A 1 108 ? -10.664 9.394 -0.225 1.00 98.44 108 GLY A C 1
ATOM 827 O O . GLY A 1 108 ? -10.957 8.511 0.576 1.00 98.44 108 GLY A O 1
ATOM 828 N N . VAL A 1 109 ? -9.429 9.888 -0.302 1.00 98.38 109 VAL A N 1
ATOM 829 C CA . VAL A 1 109 ? -8.317 9.346 0.501 1.00 98.38 109 VAL A CA 1
ATOM 830 C C . VAL A 1 109 ? -8.457 9.612 2.006 1.00 98.38 109 VAL A C 1
ATOM 832 O O . VAL A 1 109 ? -7.853 8.902 2.800 1.00 98.38 109 VAL A O 1
ATOM 835 N N . GLN A 1 110 ? -9.284 10.584 2.400 1.00 98.50 110 GLN A N 1
ATOM 836 C CA . GLN A 1 110 ? -9.554 10.909 3.807 1.00 98.50 110 GLN A CA 1
ATOM 837 C C . GLN A 1 110 ? -10.649 10.040 4.431 1.00 98.50 110 GLN A C 1
ATOM 839 O O . GLN A 1 110 ? -10.965 10.211 5.605 1.00 98.50 110 GLN A O 1
ATOM 844 N N . GLN A 1 111 ? -11.242 9.126 3.659 1.00 98.56 111 GLN A N 1
ATOM 845 C CA . GLN A 1 111 ? -12.224 8.191 4.185 1.00 98.56 111 GLN A CA 1
ATOM 846 C C . GLN A 1 111 ? -11.572 7.276 5.231 1.00 98.56 111 GLN A C 1
ATOM 848 O O . GLN A 1 111 ? -10.449 6.797 5.045 1.00 98.56 111 GLN A O 1
ATOM 853 N N . SER A 1 112 ? -12.283 7.065 6.336 1.00 98.31 112 SER A N 1
ATOM 854 C CA . SER A 1 112 ? -11.838 6.270 7.478 1.00 98.31 112 SER A CA 1
ATOM 855 C C . SER A 1 112 ? -11.904 4.776 7.160 1.00 98.31 112 SER A C 1
ATOM 857 O O . SER A 1 112 ? -12.858 4.304 6.542 1.00 98.31 112 SER A O 1
ATOM 859 N N . ILE A 1 113 ? -10.929 3.996 7.640 1.00 97.50 113 ILE A N 1
ATOM 860 C CA . ILE A 1 113 ? -10.984 2.531 7.537 1.00 97.50 113 ILE A CA 1
ATOM 861 C C . ILE A 1 113 ? -12.124 1.941 8.383 1.00 97.50 113 ILE A C 1
ATOM 863 O O . ILE A 1 113 ? -12.605 0.844 8.106 1.00 97.50 113 ILE A O 1
ATOM 867 N N . GLY A 1 114 ? -12.577 2.672 9.407 1.00 97.50 114 GLY A N 1
ATOM 868 C CA . GLY A 1 114 ? -13.710 2.303 10.251 1.00 97.50 114 GLY A CA 1
ATOM 869 C C . GLY A 1 114 ? -15.000 2.085 9.461 1.00 97.50 114 GLY A C 1
ATOM 870 O O . GLY A 1 114 ? -15.768 1.188 9.808 1.00 97.50 114 GLY A O 1
ATOM 871 N N . ASP A 1 115 ? -15.182 2.821 8.362 1.00 97.56 115 ASP A N 1
ATOM 872 C CA . ASP A 1 115 ? -16.345 2.700 7.476 1.00 97.56 115 ASP A CA 1
ATOM 873 C C . ASP A 1 115 ? -16.389 1.348 6.742 1.00 97.56 115 ASP A C 1
ATOM 875 O O . ASP A 1 115 ? -17.465 0.864 6.392 1.00 97.56 115 ASP A O 1
ATOM 879 N N . PHE A 1 116 ? -15.229 0.717 6.524 1.00 97.19 116 PHE A N 1
ATOM 880 C CA . PHE A 1 116 ? -15.105 -0.547 5.786 1.00 97.19 116 PHE A CA 1
ATOM 881 C C . PHE A 1 116 ? -15.107 -1.779 6.693 1.00 97.19 116 PHE A C 1
ATOM 883 O O . PHE A 1 116 ? -15.437 -2.875 6.241 1.00 97.19 116 PHE A O 1
ATOM 890 N N . PHE A 1 117 ? -14.768 -1.614 7.975 1.00 97.25 117 PHE A N 1
ATOM 891 C CA . PHE A 1 117 ? -14.685 -2.712 8.944 1.00 97.25 117 PHE A CA 1
ATOM 892 C C . PHE A 1 117 ? -15.604 -2.515 10.169 1.00 97.25 117 PHE A C 1
ATOM 894 O O . PHE A 1 117 ? -15.150 -2.688 11.308 1.00 97.25 117 PHE A O 1
ATOM 901 N N . PRO A 1 118 ? -16.903 -2.193 9.988 1.00 96.25 118 PRO A N 1
ATOM 902 C CA . PRO A 1 118 ? -17.795 -1.858 11.100 1.00 96.25 118 PRO A CA 1
ATOM 903 C C . PRO A 1 118 ? -17.948 -3.009 12.104 1.00 96.25 118 PRO A C 1
ATOM 905 O O . PRO A 1 118 ? -17.898 -2.783 13.313 1.00 96.25 118 PRO A O 1
ATOM 908 N N . ASP A 1 119 ? -18.052 -4.256 11.635 1.00 96.69 119 ASP A N 1
ATOM 909 C CA . ASP A 1 119 ? -18.197 -5.428 12.509 1.00 96.69 119 ASP A CA 1
ATOM 910 C C . ASP A 1 119 ? -16.926 -5.741 13.308 1.00 96.69 119 ASP A C 1
ATOM 912 O O . ASP A 1 119 ? -17.002 -6.177 14.463 1.00 96.69 119 ASP A O 1
ATOM 916 N N . TYR A 1 120 ? -15.748 -5.490 12.728 1.00 96.62 120 TYR A N 1
ATOM 917 C CA . TYR A 1 120 ? -14.480 -5.666 13.433 1.00 96.62 120 TYR A CA 1
ATOM 918 C C . TYR A 1 120 ? -14.410 -4.719 14.633 1.00 96.62 120 TYR A C 1
ATOM 920 O O . TYR A 1 120 ? -14.175 -5.164 15.760 1.00 96.62 120 TYR A O 1
ATOM 928 N N . PHE A 1 121 ? -14.677 -3.431 14.402 1.00 97.50 121 PHE A N 1
ATOM 929 C CA . PHE A 1 121 ? -14.573 -2.411 15.440 1.00 97.50 121 PHE A CA 1
ATOM 930 C C . PHE A 1 121 ? -15.749 -2.396 16.416 1.00 97.50 121 PHE A C 1
ATOM 932 O O . PHE A 1 121 ? -15.570 -2.016 17.569 1.00 97.50 121 PHE A O 1
ATOM 939 N N . LYS A 1 122 ? -16.928 -2.888 16.019 1.00 96.50 122 LYS A N 1
ATOM 940 C CA . LYS A 1 122 ? -18.036 -3.129 16.952 1.00 96.50 122 LYS A CA 1
ATOM 941 C C . LYS A 1 122 ? -17.632 -4.095 18.070 1.00 96.50 122 LYS A C 1
ATOM 943 O O . LYS A 1 122 ? -17.991 -3.884 19.224 1.00 96.50 122 LYS A O 1
ATOM 948 N N . ASN A 1 123 ? -16.878 -5.140 17.729 1.00 95.69 123 ASN A N 1
ATOM 949 C CA . ASN A 1 123 ? -16.409 -6.145 18.686 1.00 95.69 123 ASN A CA 1
ATOM 950 C C . ASN A 1 123 ? -15.079 -5.766 19.354 1.00 95.69 123 ASN A C 1
ATOM 952 O O . ASN A 1 123 ? -14.741 -6.309 20.405 1.00 95.69 123 ASN A O 1
ATOM 956 N N . ARG A 1 124 ? -14.306 -4.864 18.738 1.00 96.12 124 ARG A N 1
ATOM 957 C CA . ARG A 1 124 ? -12.995 -4.401 19.213 1.00 96.12 124 ARG A CA 1
ATOM 958 C C . ARG A 1 124 ? -12.898 -2.875 19.089 1.00 96.12 124 ARG A C 1
ATOM 960 O O . ARG A 1 124 ? -12.227 -2.396 18.173 1.00 96.12 124 ARG A O 1
ATOM 967 N N . PRO A 1 125 ? -13.584 -2.112 19.960 1.00 95.94 125 PRO A N 1
ATOM 968 C CA . PRO A 1 125 ? -13.594 -0.657 19.867 1.00 95.94 125 PRO A CA 1
ATOM 969 C C . PRO A 1 125 ? -12.184 -0.080 20.024 1.00 95.94 125 PRO A C 1
ATOM 971 O O . PRO A 1 125 ? -11.518 -0.327 21.028 1.00 95.94 125 PRO A O 1
ATOM 974 N N . ASP A 1 126 ? -11.742 0.684 19.028 1.00 97.44 126 ASP A N 1
ATOM 975 C CA . ASP A 1 126 ? -10.436 1.346 18.992 1.00 97.44 126 ASP A CA 1
ATOM 976 C C . ASP A 1 126 ? -10.558 2.589 18.100 1.00 97.44 126 ASP A C 1
ATOM 978 O O . ASP A 1 126 ? -10.478 2.505 16.873 1.00 97.44 126 ASP A O 1
ATOM 982 N N . ALA A 1 127 ? -10.830 3.738 18.724 1.00 97.06 127 ALA A N 1
ATOM 983 C CA . ALA A 1 127 ? -11.120 4.978 18.008 1.00 97.06 127 ALA A CA 1
ATOM 984 C C . ALA A 1 127 ? -9.920 5.481 17.189 1.00 97.06 127 ALA A C 1
ATOM 986 O O . ALA A 1 127 ? -10.109 6.040 16.111 1.00 97.06 127 ALA A O 1
ATOM 987 N N . GLU A 1 128 ? -8.692 5.252 17.666 1.00 97.62 128 GLU A N 1
ATOM 988 C CA . GLU A 1 128 ? -7.476 5.652 16.954 1.00 97.62 128 GLU A CA 1
ATOM 989 C C . GLU A 1 128 ? -7.309 4.838 15.671 1.00 97.62 128 GLU A C 1
ATOM 991 O O . GLU A 1 128 ? -7.079 5.401 14.602 1.00 97.62 128 GLU A O 1
ATOM 996 N N . LYS A 1 129 ? -7.502 3.514 15.738 1.00 98.19 129 LYS A N 1
ATOM 997 C CA . LYS A 1 129 ? -7.448 2.673 14.537 1.00 98.19 129 LYS A CA 1
ATOM 998 C C . LYS A 1 129 ? -8.610 2.911 13.590 1.00 98.19 129 LYS A C 1
ATOM 1000 O O . LYS A 1 129 ? -8.407 2.868 12.382 1.00 98.19 129 LYS A O 1
ATOM 1005 N N . GLN A 1 130 ? -9.810 3.166 14.108 1.00 97.81 130 GLN A N 1
ATOM 1006 C CA . GLN A 1 130 ? -10.945 3.551 13.269 1.00 97.81 130 GLN A CA 1
ATOM 1007 C C . GLN A 1 130 ? -10.633 4.824 12.484 1.00 97.81 130 GLN A C 1
ATOM 1009 O O . GLN A 1 130 ? -10.958 4.898 11.306 1.00 97.81 130 GLN A O 1
ATOM 1014 N N . ALA A 1 131 ? -9.967 5.802 13.097 1.00 97.81 131 ALA A N 1
ATOM 1015 C CA . ALA A 1 131 ? -9.644 7.075 12.461 1.00 97.81 131 ALA A CA 1
ATOM 1016 C C . ALA A 1 131 ? -8.539 6.999 11.388 1.00 97.81 131 ALA A C 1
ATOM 1018 O O . ALA A 1 131 ? -8.356 7.978 10.665 1.00 97.81 131 ALA A O 1
ATOM 1019 N N . ILE A 1 132 ? -7.827 5.871 11.248 1.00 98.62 132 ILE A N 1
ATOM 1020 C CA . ILE A 1 132 ? -6.862 5.666 10.156 1.00 98.62 132 ILE A CA 1
ATOM 1021 C C . ILE A 1 132 ? -7.579 5.887 8.822 1.00 98.62 132 ILE A C 1
ATOM 1023 O O . ILE A 1 132 ? -8.665 5.354 8.595 1.00 98.62 132 ILE A O 1
ATOM 1027 N N . THR A 1 133 ? -6.967 6.659 7.931 1.00 98.75 133 THR A N 1
ATOM 1028 C CA . THR A 1 133 ? -7.525 6.961 6.609 1.00 98.75 133 THR A CA 1
ATOM 1029 C C . THR A 1 133 ? -6.926 6.078 5.517 1.00 98.75 133 THR A C 1
ATOM 1031 O O . THR A 1 133 ? -5.852 5.489 5.676 1.00 98.75 133 THR A O 1
ATOM 1034 N N . ILE A 1 134 ? -7.574 6.033 4.351 1.00 98.69 134 ILE A N 1
ATOM 1035 C CA . ILE A 1 134 ? -7.001 5.413 3.144 1.00 98.69 134 ILE A CA 1
ATOM 1036 C C . ILE A 1 134 ? -5.640 6.045 2.797 1.00 98.69 134 ILE A C 1
ATOM 1038 O O . ILE A 1 134 ? -4.706 5.337 2.415 1.00 98.69 134 ILE A O 1
ATOM 1042 N N . GLN A 1 135 ? -5.484 7.361 2.972 1.00 98.44 135 GLN A N 1
ATOM 1043 C CA . GLN A 1 135 ? -4.213 8.056 2.764 1.00 98.44 135 GLN A CA 1
ATOM 1044 C C . GLN A 1 135 ? -3.103 7.477 3.646 1.00 98.44 135 GLN A C 1
ATOM 1046 O O . GLN A 1 135 ? -1.990 7.240 3.165 1.00 98.44 135 GLN A O 1
ATOM 1051 N N . ASP A 1 136 ? -3.395 7.212 4.918 1.00 98.62 136 ASP A N 1
ATOM 1052 C CA . ASP A 1 136 ? -2.426 6.642 5.854 1.00 98.62 136 ASP A CA 1
ATOM 1053 C C . ASP A 1 136 ? -2.010 5.224 5.446 1.00 98.62 136 ASP A C 1
ATOM 1055 O O . ASP A 1 136 ? -0.840 4.858 5.580 1.00 98.62 136 ASP A O 1
ATOM 1059 N N . LEU A 1 137 ? -2.926 4.431 4.882 1.00 98.31 137 LEU A N 1
ATOM 1060 C CA . LEU A 1 137 ? -2.605 3.109 4.338 1.00 98.31 137 LEU A CA 1
ATOM 1061 C C . LEU A 1 137 ? -1.677 3.204 3.117 1.00 98.31 137 LEU A C 1
ATOM 1063 O O . LEU A 1 137 ? -0.615 2.567 3.078 1.00 98.31 137 LEU A O 1
ATOM 1067 N N . LEU A 1 138 ? -2.039 4.041 2.137 1.00 97.94 138 LEU A N 1
ATOM 1068 C CA . LEU A 1 138 ? -1.297 4.210 0.881 1.00 97.94 138 LEU A CA 1
ATOM 1069 C C . LEU A 1 138 ? 0.099 4.805 1.088 1.00 97.94 138 LEU A C 1
ATOM 1071 O O . LEU A 1 138 ? 1.035 4.474 0.359 1.00 97.94 138 LEU A O 1
ATOM 1075 N N . THR A 1 139 ? 0.250 5.657 2.100 1.00 97.19 139 THR A N 1
ATOM 1076 C CA . THR A 1 139 ? 1.527 6.286 2.465 1.00 97.19 139 THR A CA 1
ATOM 1077 C C . THR A 1 139 ? 2.289 5.520 3.548 1.00 97.19 139 THR A C 1
ATOM 1079 O O . THR A 1 139 ? 3.398 5.913 3.907 1.00 97.19 139 THR A O 1
ATOM 1082 N N . MET A 1 140 ? 1.741 4.397 4.034 1.00 97.50 140 MET A N 1
ATOM 1083 C CA . MET A 1 140 ? 2.295 3.592 5.131 1.00 97.50 140 MET A CA 1
ATOM 1084 C C . MET A 1 140 ? 2.521 4.400 6.426 1.00 97.50 140 MET A C 1
ATOM 1086 O O . MET A 1 140 ? 3.488 4.167 7.148 1.00 97.50 140 MET A O 1
ATOM 1090 N N . ARG A 1 141 ? 1.6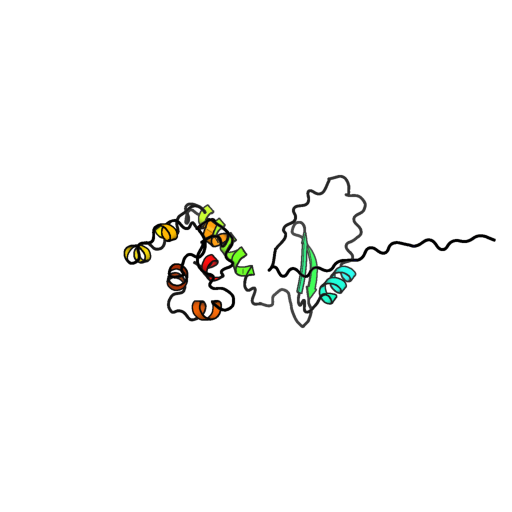17 5.334 6.729 1.00 98.19 141 ARG A N 1
ATOM 1091 C CA . ARG A 1 141 ? 1.581 6.179 7.938 1.00 98.19 141 ARG A CA 1
ATOM 1092 C C . ARG A 1 141 ? 0.453 5.781 8.896 1.00 98.19 141 ARG A C 1
ATOM 1094 O O . ARG A 1 141 ? 0.064 6.548 9.760 1.00 98.19 141 ARG A O 1
ATOM 1101 N N . ALA A 1 142 ? -0.079 4.567 8.770 1.00 98.19 142 ALA A N 1
ATOM 1102 C CA . ALA A 1 142 ? -1.183 4.075 9.600 1.00 98.19 142 ALA A CA 1
ATOM 1103 C C . ALA A 1 142 ? -0.826 3.840 11.081 1.00 98.19 142 ALA A C 1
ATOM 1105 O O . ALA A 1 142 ? -1.683 3.428 11.853 1.00 98.19 142 ALA A O 1
ATOM 1106 N N . GLY A 1 143 ? 0.443 3.979 11.472 1.00 98.00 143 GLY A N 1
ATOM 1107 C CA . GLY A 1 143 ? 0.890 3.747 12.848 1.00 98.00 143 GLY A CA 1
ATOM 1108 C C . GLY A 1 143 ? 0.963 2.276 13.285 1.00 98.00 143 GLY A C 1
ATOM 1109 O O . GLY A 1 143 ? 1.556 1.960 14.313 1.00 98.00 143 GLY A O 1
ATOM 1110 N N . LEU A 1 144 ? 0.405 1.346 12.504 1.00 98.31 144 LEU A N 1
ATOM 1111 C CA . LEU A 1 144 ? 0.363 -0.084 12.818 1.00 98.31 144 LEU A CA 1
ATOM 1112 C C . LEU A 1 144 ? 1.744 -0.749 12.721 1.00 98.31 144 LEU A C 1
ATOM 1114 O O . LEU A 1 144 ? 2.486 -0.569 11.752 1.00 98.31 144 LEU A O 1
ATOM 1118 N N . ALA A 1 145 ? 2.062 -1.613 13.688 1.00 98.12 145 ALA A N 1
ATOM 1119 C CA . ALA A 1 145 ? 3.302 -2.381 13.686 1.00 98.12 145 ALA A CA 1
ATOM 1120 C C . ALA A 1 145 ? 3.460 -3.206 12.399 1.00 98.12 145 ALA A C 1
ATOM 1122 O O . ALA A 1 145 ? 2.624 -4.055 12.077 1.00 98.12 145 ALA A O 1
ATOM 1123 N N . SER A 1 146 ? 4.594 -3.022 11.718 1.00 97.69 146 SER A N 1
ATOM 1124 C CA . SER A 1 146 ? 4.858 -3.570 10.384 1.00 97.69 146 SER A CA 1
ATOM 1125 C C . SER A 1 146 ? 4.607 -5.076 10.251 1.00 97.69 146 SER A C 1
ATOM 1127 O O . SER A 1 146 ? 5.043 -5.876 11.083 1.00 97.69 146 SER A O 1
ATOM 1129 N N . THR A 1 147 ? 3.986 -5.461 9.136 1.00 97.81 147 THR A N 1
ATOM 1130 C CA . THR A 1 147 ? 3.843 -6.851 8.661 1.00 97.81 147 THR A CA 1
ATOM 1131 C C . THR A 1 147 ? 4.883 -7.216 7.594 1.00 97.81 147 THR A C 1
ATOM 1133 O O . THR A 1 147 ? 4.777 -8.242 6.935 1.00 97.81 147 THR A O 1
ATOM 1136 N N . SER A 1 148 ? 5.909 -6.387 7.390 1.00 96.44 148 SER A N 1
ATOM 1137 C CA . SER A 1 148 ? 7.007 -6.659 6.452 1.00 96.44 148 SER A CA 1
ATOM 1138 C C . SER A 1 148 ? 8.184 -7.375 7.127 1.00 96.44 148 SER A C 1
ATOM 1140 O O . SER A 1 148 ? 8.233 -7.548 8.346 1.00 96.44 148 SER A O 1
ATOM 1142 N N . ARG A 1 149 ? 9.191 -7.756 6.326 1.00 94.19 149 ARG A N 1
ATOM 1143 C CA . ARG A 1 149 ? 10.443 -8.380 6.794 1.00 94.19 149 ARG A CA 1
ATOM 1144 C C . ARG A 1 149 ? 10.152 -9.649 7.608 1.00 94.19 149 ARG A C 1
ATOM 1146 O O . ARG A 1 149 ? 9.474 -10.539 7.108 1.00 94.19 149 ARG A O 1
ATOM 1153 N N . HIS A 1 150 ? 10.635 -9.729 8.847 1.00 94.31 150 HIS A N 1
ATOM 1154 C CA . HIS A 1 150 ? 10.453 -10.888 9.722 1.00 94.31 150 HIS A CA 1
ATOM 1155 C C . HIS A 1 150 ? 8.979 -11.154 10.084 1.00 94.31 150 HIS A C 1
ATOM 1157 O O . HIS A 1 150 ? 8.644 -12.277 10.448 1.00 94.31 150 HIS A O 1
ATOM 1163 N N . ASN A 1 151 ? 8.090 -10.162 9.938 1.00 95.69 151 ASN A N 1
ATOM 1164 C CA . ASN A 1 151 ? 6.655 -10.328 10.185 1.00 95.69 151 ASN A CA 1
ATOM 1165 C C . ASN A 1 151 ? 5.875 -10.812 8.951 1.00 95.69 151 ASN A C 1
ATOM 1167 O O . ASN A 1 151 ? 4.736 -11.248 9.100 1.00 95.69 151 ASN A O 1
ATOM 1171 N N . TYR A 1 152 ? 6.483 -10.794 7.757 1.00 96.00 152 TYR A N 1
ATOM 1172 C CA . TYR A 1 152 ? 5.796 -11.124 6.502 1.00 96.00 152 TYR A CA 1
ATOM 1173 C C . TYR A 1 152 ? 5.244 -12.545 6.495 1.00 96.00 152 TYR A C 1
ATOM 1175 O O . TYR A 1 152 ? 4.072 -12.737 6.191 1.00 96.00 152 TYR A O 1
ATOM 1183 N N . GLY A 1 153 ? 6.056 -13.526 6.904 1.00 96.88 153 GLY A N 1
ATOM 1184 C CA . GLY A 1 153 ? 5.635 -14.927 6.956 1.00 96.88 153 GLY A CA 1
ATOM 1185 C C . GLY A 1 153 ? 4.425 -15.146 7.864 1.00 96.88 153 GLY A C 1
ATOM 1186 O O . GLY A 1 153 ? 3.493 -15.841 7.484 1.00 96.88 153 GLY A O 1
ATOM 1187 N N . ARG A 1 154 ? 4.402 -14.502 9.038 1.00 96.94 154 ARG A N 1
ATOM 1188 C CA . ARG A 1 154 ? 3.286 -14.626 9.989 1.00 96.94 154 ARG A CA 1
ATOM 1189 C C . ARG A 1 154 ? 1.994 -14.017 9.450 1.00 96.94 154 ARG A C 1
ATOM 1191 O O . ARG A 1 154 ? 0.930 -14.551 9.719 1.00 96.94 154 ARG A O 1
ATOM 1198 N N . TRP A 1 155 ? 2.095 -12.921 8.703 1.00 97.44 155 TRP A N 1
ATOM 1199 C CA . TRP A 1 155 ? 0.940 -12.285 8.080 1.00 97.44 155 TRP A CA 1
ATOM 1200 C C . TRP A 1 155 ? 0.371 -13.131 6.936 1.00 97.44 155 TRP A C 1
ATOM 1202 O O . TRP A 1 155 ? -0.811 -13.454 6.959 1.00 97.44 155 TRP A O 1
ATOM 1212 N N . VAL A 1 156 ? 1.196 -13.558 5.975 1.00 96.38 156 VAL A N 1
ATOM 1213 C CA . VAL A 1 156 ? 0.692 -14.311 4.807 1.00 96.38 156 VAL A CA 1
ATOM 1214 C C . VAL A 1 156 ? 0.181 -15.712 5.153 1.00 96.38 156 VAL A C 1
ATOM 1216 O O . VAL A 1 156 ? -0.614 -16.264 4.401 1.00 96.38 156 VAL A O 1
ATOM 1219 N N . LEU A 1 157 ? 0.627 -16.280 6.279 1.00 97.69 157 LEU A N 1
ATOM 1220 C CA . LEU A 1 157 ? 0.147 -17.561 6.809 1.00 97.69 157 LEU A CA 1
ATOM 1221 C C . LEU A 1 157 ? -1.019 -17.413 7.798 1.00 97.69 157 LEU A C 1
ATOM 1223 O O . LEU A 1 157 ? -1.464 -18.416 8.344 1.00 97.69 157 LEU A O 1
ATOM 1227 N N . SER A 1 158 ? -1.477 -16.191 8.079 1.00 97.81 158 SER A N 1
ATOM 1228 C CA . SER A 1 158 ? -2.642 -15.982 8.942 1.00 97.81 158 SER A CA 1
ATOM 1229 C C . SER A 1 158 ? -3.943 -16.336 8.220 1.00 97.81 158 SER A C 1
ATOM 1231 O O . SER A 1 158 ? -4.033 -16.189 7.001 1.00 97.81 158 SER A O 1
ATOM 1233 N N . ASP A 1 159 ? -4.956 -16.752 8.983 1.00 97.75 159 ASP A N 1
ATOM 1234 C CA . ASP A 1 159 ? -6.261 -17.157 8.442 1.00 97.75 159 ASP A CA 1
ATOM 1235 C C . ASP A 1 159 ? -7.019 -15.991 7.791 1.00 97.75 159 ASP A C 1
ATOM 1237 O O . ASP A 1 159 ? -7.724 -16.168 6.800 1.00 97.75 159 ASP A O 1
ATOM 1241 N N . ASN A 1 160 ? -6.863 -14.783 8.342 1.00 97.19 160 ASN A N 1
ATOM 1242 C CA . ASN A 1 160 ? -7.482 -13.564 7.834 1.00 97.19 160 ASN A CA 1
ATOM 1243 C C . ASN A 1 160 ? -6.464 -12.420 7.835 1.00 97.19 160 ASN A C 1
ATOM 1245 O O . ASN A 1 160 ? -6.098 -11.876 8.878 1.00 97.19 160 ASN A O 1
ATOM 1249 N N . TRP A 1 161 ? -6.023 -12.038 6.638 1.00 97.12 161 TRP A N 1
ATOM 1250 C CA . TRP A 1 161 ? -4.982 -11.032 6.449 1.00 97.12 161 TRP A CA 1
ATOM 1251 C C . TRP A 1 161 ? -5.402 -9.634 6.901 1.00 97.12 161 TRP A C 1
ATOM 1253 O O . TRP A 1 161 ? -4.552 -8.902 7.410 1.00 97.12 161 TRP A O 1
ATOM 1263 N N . ALA A 1 162 ? -6.675 -9.269 6.728 1.00 97.12 162 ALA A N 1
ATOM 1264 C CA . ALA A 1 162 ? -7.190 -7.961 7.124 1.00 97.12 162 ALA A CA 1
ATOM 1265 C C . ALA A 1 162 ? -7.254 -7.856 8.650 1.00 97.12 162 ALA A C 1
ATOM 1267 O O . ALA A 1 162 ? -6.667 -6.944 9.233 1.00 97.12 162 ALA A O 1
ATOM 1268 N N . GLU A 1 163 ? -7.860 -8.846 9.314 1.00 97.06 163 GLU A N 1
ATOM 1269 C CA . GLU A 1 163 ? -7.896 -8.896 10.779 1.00 97.06 163 GLU A CA 1
ATOM 1270 C C . GLU A 1 163 ? -6.492 -8.951 11.382 1.00 97.06 163 GLU A C 1
ATOM 1272 O O . GLU A 1 163 ? -6.228 -8.281 12.378 1.00 97.06 163 GLU A O 1
ATOM 1277 N N . TYR A 1 164 ? -5.557 -9.677 10.759 1.00 98.31 164 TYR A N 1
ATOM 1278 C CA . TYR A 1 164 ? -4.171 -9.718 11.218 1.00 98.31 164 TYR A CA 1
ATOM 1279 C C . TYR A 1 164 ? -3.510 -8.334 11.200 1.00 98.31 164 TYR A C 1
ATOM 1281 O O . TYR A 1 164 ? -2.780 -7.993 12.133 1.00 98.31 164 TYR A O 1
ATOM 1289 N N . VAL A 1 165 ? -3.743 -7.537 10.148 1.00 98.06 165 VAL A N 1
ATO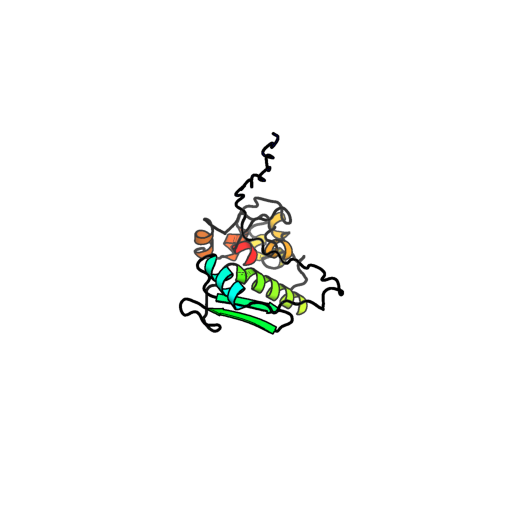M 1290 C CA . VAL A 1 165 ? -3.221 -6.164 10.038 1.00 98.06 165 VAL A CA 1
ATOM 1291 C C . VAL A 1 165 ? -3.916 -5.242 11.042 1.00 98.06 165 VAL A C 1
ATOM 1293 O O . VAL A 1 165 ? -3.231 -4.531 11.774 1.00 98.06 165 VAL A O 1
ATOM 1296 N N . LEU A 1 166 ? -5.245 -5.295 11.146 1.00 97.94 166 LEU A N 1
ATOM 1297 C CA . LEU A 1 166 ? -6.025 -4.487 12.093 1.00 97.94 166 LEU A CA 1
ATOM 1298 C C . LEU A 1 166 ? -5.681 -4.799 13.562 1.00 97.94 166 LEU A C 1
ATOM 1300 O O . LEU A 1 166 ? -5.717 -3.917 14.426 1.00 97.94 166 LEU A O 1
ATOM 1304 N N . ALA A 1 167 ? -5.302 -6.042 13.864 1.00 97.25 167 ALA A N 1
ATOM 1305 C CA . ALA A 1 167 ? -4.901 -6.477 15.199 1.00 97.25 167 ALA A CA 1
ATOM 1306 C C . ALA A 1 167 ? -3.483 -6.029 15.589 1.00 97.25 167 ALA A C 1
ATOM 1308 O O . ALA A 1 167 ? -3.111 -6.127 16.761 1.00 97.25 167 ALA A O 1
ATOM 1309 N N . ARG A 1 168 ? -2.672 -5.520 14.649 1.00 97.94 168 ARG A N 1
ATOM 1310 C CA . ARG A 1 168 ? -1.326 -5.020 14.968 1.00 97.94 168 ARG A CA 1
ATOM 1311 C C . ARG A 1 168 ? -1.415 -3.869 15.979 1.00 97.94 168 ARG A C 1
ATOM 1313 O O . ARG A 1 168 ? -2.316 -3.038 15.869 1.00 97.94 168 ARG A O 1
ATOM 1320 N N . PRO A 1 169 ? -0.517 -3.795 16.975 1.00 97.75 169 PRO A N 1
ATOM 1321 C CA . PRO A 1 169 ? -0.493 -2.656 17.887 1.00 97.75 169 PRO A CA 1
ATOM 1322 C C . PRO A 1 169 ? -0.102 -1.378 17.136 1.00 97.75 169 PRO A C 1
ATOM 1324 O O . PRO A 1 169 ? 0.654 -1.444 16.162 1.00 97.75 169 PRO A O 1
ATOM 1327 N N . LEU A 1 170 ? -0.591 -0.231 17.608 1.00 98.12 170 LEU A N 1
ATOM 1328 C CA . LEU A 1 170 ? -0.069 1.071 17.204 1.00 98.12 170 LEU A CA 1
ATOM 1329 C C . LEU A 1 170 ? 1.321 1.250 17.829 1.00 98.12 170 LEU A C 1
ATOM 1331 O O . LEU A 1 170 ? 1.508 1.048 19.027 1.00 98.12 170 LEU A O 1
ATOM 1335 N N . VAL A 1 171 ? 2.307 1.559 16.995 1.00 97.88 171 VAL A N 1
ATOM 1336 C CA . VAL A 1 171 ? 3.693 1.876 17.386 1.00 97.88 171 VAL A CA 1
ATOM 1337 C C . VAL A 1 171 ? 4.071 3.311 17.026 1.00 97.88 171 VAL A C 1
ATOM 1339 O O . VAL A 1 171 ? 5.151 3.765 17.383 1.00 97.88 171 VAL A O 1
ATOM 1342 N N . GLU A 1 172 ? 3.179 3.991 16.313 1.00 97.12 172 GLU A N 1
ATOM 1343 C CA . GLU A 1 172 ? 3.234 5.391 15.922 1.00 97.12 172 GLU A CA 1
ATOM 1344 C C . GLU A 1 172 ? 1.785 5.900 15.804 1.00 97.12 172 GLU A C 1
ATOM 1346 O O . GLU A 1 172 ? 0.850 5.101 15.693 1.00 97.12 172 GLU A O 1
ATOM 1351 N N . GLN A 1 173 ? 1.596 7.213 15.847 1.00 96.19 173 GLN A N 1
ATOM 1352 C CA . GLN A 1 173 ? 0.307 7.857 15.621 1.00 96.19 173 GLN A CA 1
ATOM 1353 C C . GLN A 1 173 ? -0.134 7.703 14.152 1.00 96.19 173 GLN A C 1
ATOM 1355 O O . GLN A 1 173 ? 0.698 7.845 13.247 1.00 96.19 173 GLN A O 1
ATOM 1360 N N . PRO A 1 174 ? -1.426 7.449 13.869 1.00 97.25 174 PRO A N 1
ATOM 1361 C CA . PRO A 1 174 ? -1.966 7.556 12.517 1.00 97.25 174 PRO A CA 1
ATOM 1362 C C . PRO A 1 174 ? -1.642 8.915 11.881 1.00 97.25 174 PRO A C 1
ATOM 1364 O O . PRO A 1 174 ? -1.754 9.963 12.515 1.00 97.25 174 PRO A O 1
ATOM 1367 N N . GLY A 1 175 ? -1.182 8.895 10.634 1.00 96.69 175 GLY A N 1
ATOM 1368 C CA . GLY A 1 175 ? -0.702 10.079 9.931 1.00 96.69 175 GLY A CA 1
ATOM 1369 C C . GLY A 1 175 ? 0.681 10.560 10.376 1.00 96.69 175 GLY A C 1
ATOM 1370 O O . GLY A 1 175 ? 1.148 11.557 9.830 1.00 96.69 175 GLY A O 1
ATOM 1371 N N . GLY A 1 176 ? 1.350 9.876 11.309 1.00 96.44 176 GLY A N 1
ATOM 1372 C CA . GLY A 1 176 ? 2.702 10.167 11.792 1.00 96.44 176 GLY A CA 1
ATOM 1373 C C . GLY A 1 176 ? 3.809 9.658 10.864 1.00 96.44 176 GLY A C 1
ATOM 1374 O O . GLY A 1 176 ? 3.695 9.705 9.639 1.00 96.44 176 GLY A O 1
ATOM 1375 N N . GLU A 1 177 ? 4.915 9.189 11.437 1.00 97.19 177 GLU A N 1
ATOM 1376 C CA . GLU A 1 177 ? 6.054 8.693 10.661 1.00 97.19 177 GLU A CA 1
ATOM 1377 C C . GLU A 1 177 ? 5.723 7.444 9.828 1.00 97.19 177 GLU A C 1
ATOM 1379 O O . GLU A 1 177 ? 4.837 6.642 10.131 1.00 97.19 177 GLU A O 1
ATOM 1384 N N . MET A 1 178 ? 6.473 7.266 8.740 1.00 97.62 178 MET A N 1
ATOM 1385 C CA . MET A 1 178 ? 6.286 6.128 7.848 1.00 97.62 178 MET A CA 1
ATOM 1386 C C . MET A 1 178 ? 6.767 4.827 8.506 1.00 97.62 178 MET A C 1
ATOM 1388 O O . MET A 1 178 ? 7.958 4.637 8.761 1.00 97.62 178 MET A O 1
ATOM 1392 N N . VAL A 1 179 ? 5.862 3.860 8.650 1.00 97.81 179 VAL A N 1
ATOM 1393 C CA . VAL A 1 179 ? 6.164 2.491 9.081 1.00 97.81 179 VAL A CA 1
ATOM 1394 C C . VAL A 1 179 ? 5.983 1.547 7.894 1.00 97.81 179 VAL A C 1
ATOM 1396 O O . VAL A 1 179 ? 4.891 1.050 7.621 1.00 97.81 179 VAL A O 1
ATOM 1399 N N . TYR A 1 180 ? 7.074 1.261 7.172 1.00 96.81 180 TYR A N 1
ATOM 1400 C CA . TYR A 1 180 ? 7.014 0.413 5.975 1.00 96.81 180 TYR A CA 1
ATOM 1401 C C . TYR A 1 180 ? 6.383 -0.957 6.270 1.00 96.81 180 TYR A C 1
ATOM 1403 O O . TYR A 1 180 ? 6.960 -1.785 6.983 1.00 96.81 180 TYR A O 1
ATOM 1411 N N . SER A 1 181 ? 5.228 -1.243 5.671 1.00 96.81 181 SER A N 1
ATOM 1412 C CA . SER A 1 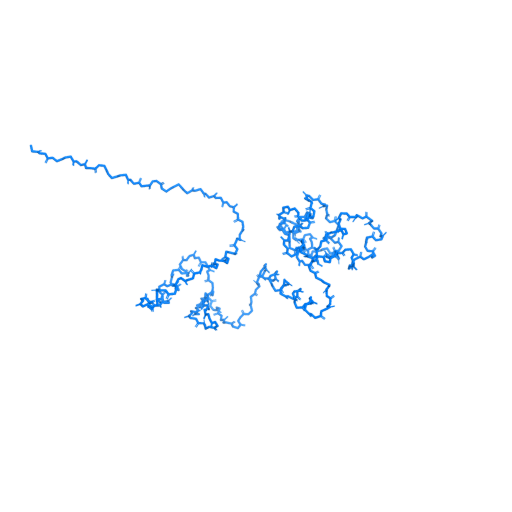181 ? 4.403 -2.406 6.006 1.00 96.81 181 SER A CA 1
ATOM 1413 C C . SER A 1 181 ? 3.638 -2.890 4.777 1.00 96.81 181 SER A C 1
ATOM 1415 O O . SER A 1 181 ? 2.916 -2.134 4.139 1.00 96.81 181 SER A O 1
ATOM 1417 N N . THR A 1 182 ? 3.816 -4.161 4.410 1.00 95.31 182 THR A N 1
ATOM 1418 C CA . THR A 1 182 ? 3.186 -4.714 3.206 1.00 95.31 182 THR A CA 1
ATOM 1419 C C . THR A 1 182 ? 1.696 -4.900 3.420 1.00 95.31 182 THR A C 1
ATOM 1421 O O . THR A 1 182 ? 0.931 -4.472 2.566 1.00 95.31 182 THR A O 1
ATOM 1424 N N . GLY A 1 183 ? 1.293 -5.450 4.564 1.00 96.06 183 GLY A N 1
ATOM 1425 C CA . GLY A 1 183 ? -0.112 -5.616 4.916 1.00 96.06 183 GLY A CA 1
ATOM 1426 C C . GLY A 1 183 ? -0.853 -4.294 5.085 1.00 96.06 183 GLY A C 1
ATOM 1427 O O . GLY A 1 183 ? -2.008 -4.233 4.712 1.00 96.06 183 GLY A O 1
ATOM 1428 N N . THR A 1 184 ? -0.194 -3.216 5.524 1.00 95.88 184 THR A N 1
ATOM 1429 C CA . THR A 1 184 ? -0.834 -1.887 5.591 1.00 95.88 184 THR A CA 1
ATOM 1430 C C . THR A 1 184 ? -1.276 -1.391 4.216 1.00 95.88 184 THR A C 1
ATOM 1432 O O . THR A 1 184 ? -2.351 -0.832 4.106 1.00 95.88 184 THR A O 1
ATOM 1435 N N . THR A 1 185 ? -0.495 -1.628 3.158 1.00 94.31 185 THR A N 1
ATOM 1436 C CA . THR A 1 185 ? -0.910 -1.263 1.790 1.00 94.31 185 THR A CA 1
ATOM 1437 C C . THR A 1 185 ? -1.914 -2.249 1.172 1.00 94.31 185 THR A C 1
ATOM 1439 O O . THR A 1 185 ? -2.475 -1.942 0.130 1.00 94.31 185 THR A O 1
ATOM 1442 N N . HIS A 1 186 ? -2.076 -3.454 1.734 1.00 94.06 186 HIS A N 1
ATOM 1443 C CA . HIS A 1 186 ? -3.017 -4.469 1.222 1.00 94.06 186 HIS A CA 1
ATOM 1444 C C . HIS A 1 186 ? -4.356 -4.487 1.966 1.00 94.06 186 HIS A C 1
ATOM 1446 O O . HIS A 1 186 ? -5.271 -5.159 1.495 1.00 94.06 186 HIS A O 1
ATOM 1452 N N . LEU A 1 187 ? -4.423 -3.845 3.135 1.00 94.81 187 LEU A N 1
ATOM 1453 C CA . LEU A 1 187 ? -5.658 -3.618 3.877 1.00 94.81 187 LEU A CA 1
ATOM 1454 C C . LEU A 1 187 ? -6.553 -2.656 3.093 1.00 94.81 187 LEU A C 1
ATOM 1456 O O . LEU A 1 187 ? -7.770 -2.928 3.065 1.00 94.81 187 LEU A O 1
#

Secondary structure (DSSP, 8-state):
---PPPPP------------------------TT-TT------HHHHHHHHHHSS---EEEEEETTEEEEEEE-TT--TT-----GGGHHHHHHHHHHHHHHTTSS--TT-BGGGT-HHHHHHS--HHHHT-BHHHHHTT-S-BPP-SGGGHHHHHTSS-HHHHHHTSPBSS-TTSS----HHHHH-